Protein AF-A0A1W1CBH9-F1 (afdb_monomer)

Nearest PDB structures (foldseek):
  6gpj-assembly1_A  TM=9.886E-01  e=5.964E-21  Homo sapiens
  6gpl-assembly1_B  TM=9.889E-01  e=8.924E-21  Homo sapiens
  5in5-assembly1_A  TM=9.865E-01  e=8.425E-21  Homo sapiens
  6gpk-assembly1_C  TM=9.849E-01  e=1.498E-20  Homo sapiens
  7kf3-assembly1_B  TM=9.457E-01  e=2.516E-20  Brucella abortus 2308

Secondary structure (DSSP, 8-state):
-------GGG---EEEEEEEE-SSTT--SEEEEEEETT-HHHHHHHHHHHB-TTT--B---HHHHTS-HHHHHHHHHHHHHHHB---SS-SSS--EEEES-HHHHHHHHHHHHHH--SEEEEEEEEETTEEEEEEEEEPSS---SSGGG---GGG----------SS-------SS-----EE-S---EE-TTS-TTSHHHHHHHHHHHHHTTS-S-EEES-SS-EE--EEHHHHHHHHHHHHTSSS--EE----S--EEHHHHHHHHHHTTT--EEEES-GGG-EEEETTT--EEEEE-GGG--SS---EE----HHHHHHH-----S-HHHHHHHHHHHHHHHHHHT---

Radius of gyration: 32.88 Å; Cα contacts (8 Å, |Δi|>4): 512; chains: 1; bounding box: 100×37×59 Å

InterPro domains:
  IPR004042 Intein DOD homing endonuclease, central region [PS50819] (41-117)
  IPR006368 GDP-mannose 4,6-dehydratase [PTHR43715] (184-344)
  IPR016040 NAD(P)-binding domain [PF16363] (173-338)
  IPR027434 Homing endonuclease [G3DSA:3.10.28.10] (8-165)
  IPR027434 Homing endonuclease [SSF55608] (57-143)
  IPR036291 NAD(P)-binding domain superfamily [SSF51735] (190-343)

Structure (mmCIF, N/CA/C/O backbone):
data_AF-A0A1W1CBH9-F1
#
_entry.id   AF-A0A1W1CBH9-F1
#
loop_
_atom_site.group_PDB
_atom_site.id
_atom_site.type_symbol
_atom_site.label_atom_id
_atom_site.label_alt_id
_atom_site.label_comp_id
_atom_site.label_asym_id
_atom_site.label_entity_id
_atom_site.label_seq_id
_atom_site.pdbx_PDB_ins_code
_atom_site.Cartn_x
_atom_site.Cartn_y
_atom_site.Cartn_z
_atom_site.occupancy
_atom_site.B_iso_or_equiv
_atom_site.auth_seq_id
_atom_site.auth_comp_id
_atom_site.auth_asym_id
_atom_site.auth_atom_id
_atom_site.pdbx_PDB_model_num
ATOM 1 N N . MET A 1 1 ? 55.168 19.926 10.835 1.00 33.00 1 MET A N 1
ATOM 2 C CA . MET A 1 1 ? 55.725 18.689 11.413 1.00 33.00 1 MET A CA 1
ATOM 3 C C . MET A 1 1 ? 55.040 18.480 12.745 1.00 33.00 1 MET A C 1
ATOM 5 O O . MET A 1 1 ? 55.147 19.361 13.582 1.00 33.00 1 MET A O 1
ATOM 9 N N . ILE A 1 2 ? 54.277 17.402 12.908 1.00 30.88 2 ILE A N 1
ATOM 10 C CA . ILE A 1 2 ? 53.764 17.009 14.224 1.00 30.88 2 ILE A CA 1
ATOM 11 C C . ILE A 1 2 ? 54.570 15.764 14.593 1.00 30.88 2 ILE A C 1
ATOM 13 O O . ILE A 1 2 ? 54.263 14.668 14.133 1.00 30.88 2 ILE A O 1
ATOM 17 N N . GLU A 1 3 ? 55.671 15.951 15.320 1.00 35.94 3 GLU A N 1
ATOM 18 C CA . GLU A 1 3 ? 56.272 14.857 16.083 1.00 35.94 3 GLU A CA 1
ATOM 19 C C . GLU A 1 3 ? 55.309 14.564 17.229 1.00 35.94 3 GLU A C 1
ATOM 21 O O . GLU A 1 3 ? 55.214 15.319 18.191 1.00 35.94 3 GLU A O 1
ATOM 26 N N . VAL A 1 4 ? 54.509 13.513 17.079 1.00 43.22 4 VAL A N 1
ATOM 27 C CA . VAL A 1 4 ? 53.780 12.955 18.212 1.00 43.22 4 VAL A CA 1
ATOM 28 C C . VAL A 1 4 ? 54.781 12.059 18.935 1.00 43.22 4 VAL A C 1
ATOM 30 O O . VAL A 1 4 ? 55.082 10.970 18.455 1.00 43.22 4 VAL A O 1
ATOM 33 N N . GLU A 1 5 ? 55.340 12.516 20.055 1.00 42.62 5 GLU A N 1
ATOM 34 C CA . GLU A 1 5 ? 56.079 11.648 20.978 1.00 42.62 5 GLU A CA 1
ATOM 35 C C . GLU A 1 5 ? 55.092 10.666 21.629 1.00 42.62 5 GLU A C 1
ATOM 37 O O . GLU A 1 5 ? 54.535 10.917 22.694 1.00 42.62 5 GLU A O 1
ATOM 42 N N . LEU A 1 6 ? 54.837 9.533 20.969 1.00 47.12 6 LEU A N 1
ATOM 43 C CA . LEU A 1 6 ? 54.349 8.339 21.662 1.00 47.12 6 LEU A CA 1
ATOM 44 C C . LEU A 1 6 ? 55.560 7.524 22.115 1.00 47.12 6 LEU A C 1
ATOM 46 O O . LEU A 1 6 ? 56.140 6.769 21.342 1.00 47.12 6 LEU A O 1
ATOM 50 N N . ASP A 1 7 ? 55.885 7.760 23.381 1.00 44.41 7 ASP A N 1
ATOM 51 C CA . ASP A 1 7 ? 56.540 6.898 24.361 1.00 44.41 7 ASP A CA 1
ATOM 52 C C . ASP A 1 7 ? 57.919 6.292 24.024 1.00 44.41 7 ASP A C 1
ATOM 54 O O . ASP A 1 7 ? 58.071 5.292 23.319 1.00 44.41 7 ASP A O 1
ATOM 58 N N . SER A 1 8 ? 58.946 6.872 24.648 1.00 47.94 8 SER A N 1
ATOM 59 C CA . SER A 1 8 ? 60.332 6.395 24.690 1.00 47.94 8 SER A CA 1
ATOM 60 C C . SER A 1 8 ? 60.512 5.085 25.475 1.00 47.94 8 SER A C 1
ATOM 62 O O . SER A 1 8 ? 61.598 4.503 25.450 1.00 47.94 8 SER A O 1
ATOM 64 N N . GLN A 1 9 ? 59.458 4.579 26.126 1.00 46.06 9 GLN A N 1
ATOM 65 C CA . GLN A 1 9 ? 59.489 3.405 27.001 1.00 46.06 9 GLN A CA 1
ATOM 66 C C . GLN A 1 9 ? 59.788 2.072 26.283 1.00 46.06 9 GLN A C 1
ATOM 68 O O . GLN A 1 9 ? 60.280 1.141 26.918 1.00 46.06 9 GLN A O 1
ATOM 73 N N . PHE A 1 10 ? 59.578 1.975 24.962 1.00 51.53 10 PHE A N 1
ATOM 74 C CA . PHE A 1 10 ? 59.836 0.748 24.180 1.00 51.53 10 PHE A CA 1
ATOM 75 C C . PHE A 1 10 ? 61.046 0.841 23.232 1.00 51.53 10 PHE A C 1
ATOM 77 O O . PHE A 1 10 ? 61.318 -0.095 22.483 1.00 51.53 10 PHE A O 1
ATOM 84 N N . GLY A 1 11 ? 61.791 1.955 23.244 1.00 53.53 11 GLY A N 1
ATOM 85 C CA . GLY A 1 11 ? 62.986 2.141 22.405 1.00 53.53 11 GLY A CA 1
ATOM 86 C C . GLY A 1 11 ? 62.708 2.297 20.901 1.00 53.53 11 GLY A C 1
ATOM 87 O O . GLY A 1 11 ? 63.631 2.243 20.084 1.00 53.53 11 GLY A O 1
ATOM 88 N N . TRP A 1 12 ? 61.450 2.497 20.507 1.00 54.56 12 TRP A N 1
ATOM 89 C CA . TRP A 1 12 ? 61.056 2.601 19.105 1.00 54.56 12 TRP A CA 1
ATOM 90 C C . TRP A 1 12 ? 61.271 4.020 18.580 1.00 54.56 12 TRP A C 1
ATOM 92 O O . TRP A 1 12 ? 60.719 4.983 19.101 1.00 54.56 12 TRP A O 1
ATOM 102 N N . LYS A 1 13 ? 62.055 4.154 17.505 1.00 55.59 13 LYS A N 1
ATOM 103 C CA . LYS A 1 13 ? 62.131 5.393 16.721 1.00 55.59 13 LYS A CA 1
ATOM 104 C C . LYS A 1 13 ? 61.342 5.196 15.440 1.00 55.59 13 LYS A C 1
ATOM 106 O O . LYS A 1 13 ? 61.687 4.323 14.642 1.00 55.59 13 LYS A O 1
ATOM 111 N N . TYR A 1 14 ? 60.314 6.012 15.242 1.00 55.22 14 TYR A N 1
ATOM 112 C CA . TYR A 1 14 ? 59.537 6.017 14.013 1.00 55.22 14 TYR A CA 1
ATOM 113 C C . TYR A 1 14 ? 59.460 7.418 13.417 1.00 55.22 14 TYR A C 1
ATOM 115 O O . TYR A 1 14 ? 59.556 8.419 14.123 1.00 55.22 14 TYR A O 1
ATOM 123 N N . ARG A 1 15 ? 59.316 7.499 12.094 1.00 58.50 15 ARG A N 1
ATOM 124 C CA . ARG A 1 15 ? 59.052 8.764 11.398 1.00 58.50 15 ARG A CA 1
ATOM 125 C C . ARG A 1 15 ? 57.669 8.695 10.784 1.00 58.50 15 ARG A C 1
ATOM 127 O O . ARG A 1 15 ? 57.354 7.718 10.115 1.00 58.50 15 ARG A O 1
ATOM 134 N N . VAL A 1 16 ? 56.875 9.737 11.017 1.00 56.00 16 VAL A N 1
ATOM 135 C CA . VAL A 1 16 ? 55.543 9.888 10.414 1.00 56.00 16 VAL A CA 1
ATOM 136 C C . VAL A 1 16 ? 55.610 10.821 9.200 1.00 56.00 16 VAL A C 1
ATOM 138 O O . VAL A 1 16 ? 54.824 10.688 8.287 1.00 56.00 16 VAL A O 1
ATOM 141 N N . ASN A 1 17 ? 56.600 11.708 9.082 1.00 54.66 17 ASN A N 1
ATOM 142 C CA . ASN A 1 17 ? 56.609 12.787 8.078 1.00 54.66 17 ASN A CA 1
ATOM 143 C C . ASN A 1 17 ? 57.018 12.400 6.639 1.00 54.66 17 ASN A C 1
ATOM 145 O O . ASN A 1 17 ? 57.542 13.252 5.923 1.00 54.66 17 ASN A O 1
ATOM 149 N N . SER A 1 18 ? 56.814 11.162 6.190 1.00 58.19 18 SER A N 1
ATOM 150 C CA . SER A 1 18 ? 57.029 10.811 4.779 1.00 58.19 18 SER A CA 1
ATOM 151 C C . SER A 1 18 ? 55.708 10.517 4.082 1.00 58.19 18 SER A C 1
ATOM 153 O O . SER A 1 18 ? 54.954 9.633 4.489 1.00 58.19 18 SER A O 1
ATOM 155 N N . TYR A 1 19 ? 55.461 11.268 3.013 1.00 56.00 19 TYR A N 1
ATOM 156 C CA . TYR A 1 19 ? 54.416 10.992 2.044 1.00 56.00 19 TYR A CA 1
ATOM 157 C C . TYR A 1 19 ? 55.000 10.156 0.909 1.00 56.00 19 TYR A C 1
ATOM 159 O O . TYR A 1 19 ? 56.121 10.401 0.463 1.00 56.00 19 TYR A O 1
ATOM 167 N N . GLY A 1 20 ? 54.251 9.163 0.449 1.00 59.94 20 GLY A N 1
ATOM 168 C CA . GLY A 1 20 ? 54.616 8.393 -0.733 1.00 59.94 20 GLY A CA 1
ATOM 169 C C . GLY A 1 20 ? 53.401 7.742 -1.372 1.00 59.94 20 GLY A C 1
ATOM 170 O O . GLY A 1 20 ? 52.313 7.715 -0.787 1.00 59.94 20 GLY A O 1
ATOM 171 N N . SER A 1 21 ? 53.596 7.184 -2.566 1.00 54.00 21 SER A N 1
ATOM 172 C CA . SER A 1 21 ? 52.581 6.380 -3.237 1.00 54.00 21 SER A CA 1
ATOM 173 C C . SER A 1 21 ? 52.276 5.142 -2.393 1.00 54.00 21 SER A C 1
ATOM 175 O O . SER A 1 21 ? 53.160 4.378 -2.000 1.00 54.00 21 SER A O 1
ATOM 177 N N . GLY A 1 22 ? 51.002 4.959 -2.047 1.00 52.50 22 GLY A N 1
ATOM 178 C CA . GLY A 1 22 ? 50.581 3.785 -1.292 1.00 52.50 22 GLY A CA 1
ATOM 179 C C . GLY A 1 22 ? 50.885 2.502 -2.063 1.00 52.50 22 GLY A C 1
ATOM 180 O O . GLY A 1 22 ? 50.627 2.427 -3.259 1.00 52.50 22 GLY A O 1
ATOM 181 N N . GLY A 1 23 ? 51.378 1.466 -1.376 1.00 46.75 23 GLY A N 1
ATOM 182 C CA . GLY A 1 23 ? 51.744 0.163 -1.966 1.00 46.75 23 GLY A CA 1
ATOM 183 C C . GLY A 1 23 ? 50.586 -0.656 -2.567 1.00 46.75 23 GLY A C 1
ATOM 184 O O . GLY A 1 23 ? 50.740 -1.845 -2.829 1.00 46.75 23 GLY A O 1
ATOM 185 N N . PHE A 1 24 ? 49.418 -0.045 -2.768 1.00 42.00 24 PHE A N 1
ATOM 186 C CA . PHE A 1 24 ? 48.367 -0.552 -3.638 1.00 42.00 24 PHE A CA 1
ATOM 187 C C . PHE A 1 24 ? 48.486 0.179 -4.974 1.00 42.00 24 PHE A C 1
ATOM 189 O O . PHE A 1 24 ? 48.116 1.349 -5.075 1.00 42.00 24 PHE A O 1
ATOM 196 N N . GLU A 1 25 ? 49.019 -0.517 -5.983 1.00 46.56 25 GLU A N 1
ATOM 197 C CA . GLU A 1 25 ? 49.109 -0.020 -7.359 1.00 46.56 25 GLU A CA 1
ATOM 198 C C . GLU A 1 25 ? 47.808 0.681 -7.759 1.00 46.56 25 GLU A C 1
ATOM 200 O O . GLU A 1 25 ? 46.733 0.083 -7.663 1.00 46.56 25 GLU A O 1
ATOM 205 N N . THR A 1 26 ? 47.954 1.934 -8.210 1.00 44.34 26 THR A N 1
ATOM 206 C CA . THR A 1 26 ? 46.945 2.914 -8.677 1.00 44.34 26 THR A CA 1
ATOM 207 C C . THR A 1 26 ? 46.426 3.969 -7.685 1.00 44.34 26 THR A C 1
ATOM 209 O O . THR A 1 26 ? 45.565 4.764 -8.055 1.00 44.34 26 THR A O 1
ATOM 212 N N . SER A 1 27 ? 46.977 4.092 -6.473 1.00 46.09 27 SER A N 1
ATOM 213 C CA . SER A 1 27 ? 46.731 5.287 -5.642 1.00 46.09 27 SER A CA 1
ATOM 214 C C . SER A 1 27 ? 47.689 6.427 -6.007 1.00 46.09 27 SER A C 1
ATOM 216 O O . SER A 1 27 ? 48.844 6.413 -5.595 1.00 46.09 27 SER A O 1
ATOM 218 N N . THR A 1 28 ? 47.201 7.454 -6.709 1.00 50.50 28 THR A N 1
ATOM 219 C CA . THR A 1 28 ? 47.910 8.738 -6.923 1.00 50.50 28 THR A CA 1
ATOM 220 C C . THR A 1 28 ? 47.881 9.660 -5.698 1.00 50.50 28 THR A C 1
ATOM 222 O O . THR A 1 28 ? 48.301 10.810 -5.780 1.00 50.50 28 THR A O 1
ATOM 225 N N . LYS A 1 29 ? 47.351 9.189 -4.562 1.00 52.25 29 LYS A N 1
ATOM 226 C CA . LYS A 1 29 ? 47.267 9.965 -3.323 1.00 52.25 29 LYS A CA 1
ATOM 227 C C . LYS A 1 29 ? 48.482 9.718 -2.442 1.00 52.25 29 LYS A C 1
ATOM 229 O O . LYS A 1 29 ? 48.794 8.566 -2.134 1.00 52.25 29 LYS A O 1
ATOM 234 N N . ASP A 1 30 ? 49.071 10.815 -1.989 1.00 57.44 30 ASP A N 1
ATOM 235 C CA . ASP A 1 30 ? 50.080 10.844 -0.942 1.00 57.44 30 ASP A CA 1
ATOM 236 C C . ASP A 1 30 ? 49.485 10.327 0.371 1.00 57.44 30 ASP A C 1
ATOM 238 O O . ASP A 1 30 ? 48.517 10.884 0.899 1.00 57.44 30 ASP A O 1
ATOM 242 N N . ILE A 1 31 ? 50.045 9.233 0.893 1.00 59.56 31 ILE A N 1
ATOM 243 C CA . ILE A 1 31 ? 49.657 8.678 2.193 1.00 59.56 31 ILE A CA 1
ATOM 244 C C . ILE A 1 31 ? 50.778 8.839 3.212 1.00 59.56 31 ILE A C 1
ATOM 246 O O . ILE A 1 31 ? 51.957 8.741 2.876 1.00 59.56 31 ILE A O 1
ATOM 250 N N . TRP A 1 32 ? 50.388 9.037 4.469 1.00 61.78 32 TRP A N 1
ATOM 251 C CA . TRP A 1 32 ? 51.293 9.021 5.611 1.00 61.78 32 TRP A CA 1
ATOM 252 C C . TRP A 1 32 ? 51.937 7.636 5.751 1.00 61.78 32 TRP A C 1
ATOM 254 O O . TRP A 1 32 ? 51.234 6.628 5.858 1.00 61.78 32 TRP A O 1
ATOM 264 N N . GLN A 1 33 ? 53.268 7.586 5.747 1.00 61.59 33 GLN A N 1
ATOM 265 C CA . GLN A 1 33 ? 54.034 6.362 5.957 1.00 61.59 33 GLN A CA 1
ATOM 266 C C . GLN A 1 33 ? 54.645 6.353 7.357 1.00 61.59 33 GLN A C 1
ATOM 268 O O . GLN A 1 33 ? 55.174 7.358 7.827 1.00 61.59 33 GLN A O 1
ATOM 273 N N . LEU A 1 34 ? 54.573 5.194 8.009 1.00 67.12 34 LEU A N 1
ATOM 274 C CA . LEU A 1 34 ? 55.243 4.933 9.274 1.00 67.12 34 LEU A CA 1
ATOM 275 C C . LEU A 1 34 ? 56.502 4.115 8.995 1.00 67.12 34 LEU A C 1
ATOM 277 O O . LEU A 1 34 ? 56.404 2.945 8.623 1.00 67.12 34 LEU A O 1
ATOM 281 N N . ASP A 1 35 ? 57.668 4.723 9.185 1.00 63.16 35 ASP A N 1
ATOM 282 C CA . ASP A 1 35 ? 58.951 4.039 9.026 1.00 63.16 35 ASP A CA 1
ATOM 283 C C . ASP A 1 35 ? 59.496 3.590 10.386 1.00 63.16 35 ASP A C 1
ATOM 285 O O . ASP A 1 35 ? 59.776 4.424 11.248 1.00 63.16 35 ASP A O 1
ATOM 289 N N . ILE A 1 36 ? 59.641 2.276 10.574 1.00 65.81 36 ILE A N 1
ATOM 290 C CA . ILE A 1 36 ? 60.143 1.648 11.802 1.00 65.81 36 ILE A CA 1
ATOM 291 C C . ILE A 1 36 ? 61.616 1.268 11.569 1.00 65.81 36 ILE A C 1
ATOM 293 O O . ILE A 1 36 ? 61.948 0.103 11.355 1.00 65.81 36 ILE A O 1
ATOM 297 N N . LYS A 1 37 ? 62.515 2.264 11.565 1.00 56.19 37 LYS A N 1
ATOM 298 C CA . LYS A 1 37 ? 63.927 2.078 11.161 1.00 56.19 37 LYS A CA 1
ATOM 299 C C . LYS A 1 37 ? 64.799 1.294 12.147 1.00 56.19 37 LYS A C 1
ATOM 301 O O . LYS A 1 37 ? 65.850 0.805 11.746 1.00 56.19 37 LYS A O 1
ATOM 306 N N . ASN A 1 38 ? 64.403 1.177 13.415 1.00 60.50 38 ASN A N 1
ATOM 307 C CA . ASN A 1 38 ? 65.330 0.777 14.484 1.00 60.50 38 ASN A CA 1
ATOM 308 C C . ASN A 1 38 ? 65.098 -0.609 15.102 1.00 60.50 38 ASN A C 1
ATOM 310 O O . ASN A 1 38 ? 65.874 -1.000 15.968 1.00 60.50 38 ASN A O 1
ATOM 314 N N . ASP A 1 39 ? 64.094 -1.373 14.663 1.00 66.94 39 ASP A N 1
ATOM 315 C CA . ASP A 1 39 ? 63.898 -2.744 15.148 1.00 66.94 39 ASP A CA 1
ATOM 316 C C . ASP A 1 39 ? 63.347 -3.655 14.043 1.00 66.94 39 ASP A C 1
ATOM 318 O O . ASP A 1 39 ? 62.140 -3.838 13.858 1.00 66.94 39 ASP A O 1
ATOM 322 N N . THR A 1 40 ? 64.275 -4.230 13.274 1.00 68.31 40 THR A N 1
ATOM 323 C CA . THR A 1 40 ? 63.950 -5.181 12.202 1.00 68.31 40 THR A CA 1
ATOM 324 C C . THR A 1 40 ? 63.259 -6.430 12.753 1.00 68.31 40 THR A C 1
ATOM 326 O O . THR A 1 40 ? 62.368 -6.974 12.099 1.00 68.31 40 THR A O 1
ATOM 329 N N . ASN A 1 41 ? 63.608 -6.869 13.966 1.00 75.75 41 ASN A N 1
ATOM 330 C CA . ASN A 1 41 ? 63.001 -8.046 14.584 1.00 75.75 41 ASN A CA 1
ATOM 331 C C . ASN A 1 41 ? 61.543 -7.777 14.953 1.00 75.75 41 ASN A C 1
ATOM 333 O O . ASN A 1 41 ? 60.682 -8.610 14.661 1.00 75.75 41 ASN A O 1
ATOM 337 N N . PHE A 1 42 ? 61.249 -6.601 15.505 1.00 76.50 42 PHE A N 1
ATOM 338 C CA . PHE A 1 42 ? 59.885 -6.161 15.771 1.00 76.50 42 PHE A CA 1
ATOM 339 C C . PHE A 1 42 ? 59.079 -5.990 14.483 1.00 76.50 42 PHE A C 1
ATOM 341 O O . PHE A 1 42 ? 57.962 -6.491 14.402 1.00 76.50 42 PHE A O 1
ATOM 348 N N . GLY A 1 43 ? 59.644 -5.370 13.442 1.00 74.06 43 GLY A N 1
ATOM 349 C CA . GLY A 1 43 ? 58.981 -5.247 12.140 1.00 74.06 43 GLY A CA 1
ATOM 350 C C . GLY A 1 43 ? 58.628 -6.609 11.530 1.00 74.06 43 GLY A C 1
ATOM 351 O O . GLY A 1 43 ? 57.498 -6.826 11.087 1.00 74.06 43 GLY A O 1
ATOM 352 N N . LEU A 1 44 ? 59.558 -7.569 11.576 1.00 78.06 44 LEU A N 1
ATOM 353 C CA . LEU A 1 44 ? 59.335 -8.945 11.121 1.00 78.06 44 LEU A CA 1
ATOM 354 C C . LEU A 1 44 ? 58.308 -9.684 11.986 1.00 78.06 44 LEU A C 1
ATOM 356 O O . LEU A 1 44 ? 57.466 -10.414 11.456 1.00 78.06 44 LEU A O 1
ATOM 360 N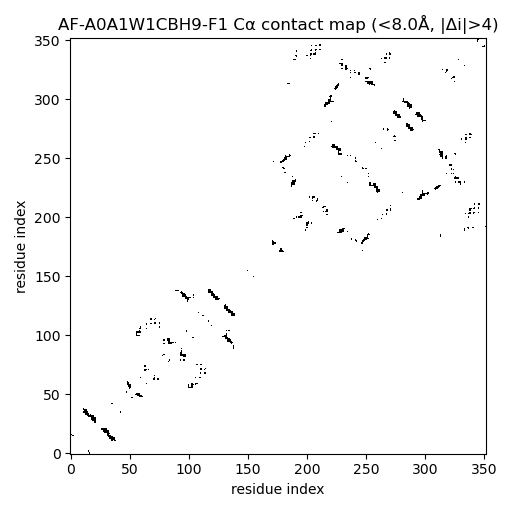 N . TRP A 1 45 ? 58.361 -9.509 13.307 1.00 83.69 45 TRP A N 1
ATOM 361 C CA . TRP A 1 45 ? 57.383 -10.065 14.237 1.00 83.69 45 TRP A CA 1
ATOM 362 C C . TRP A 1 45 ? 55.987 -9.498 13.965 1.00 83.69 45 TRP A C 1
ATOM 364 O O . TRP A 1 45 ? 55.039 -10.260 13.770 1.00 83.69 45 TRP A O 1
ATOM 374 N N . LEU A 1 46 ? 55.854 -8.178 13.855 1.00 82.19 46 LEU A N 1
ATOM 375 C CA . LEU A 1 46 ? 54.592 -7.503 13.586 1.00 82.19 46 LEU A CA 1
ATOM 376 C C . LEU A 1 46 ? 54.035 -7.923 12.225 1.00 82.19 46 LEU A C 1
ATOM 378 O O . LEU A 1 46 ? 52.866 -8.294 12.137 1.00 82.19 46 LEU A O 1
ATOM 382 N N . HIS A 1 47 ? 54.878 -7.972 11.188 1.00 82.19 47 HIS A N 1
ATOM 383 C CA . HIS A 1 47 ? 54.496 -8.433 9.855 1.00 82.19 47 HIS A CA 1
ATOM 384 C C . HIS A 1 47 ? 53.916 -9.856 9.886 1.00 82.19 47 HIS A C 1
ATOM 386 O O . HIS A 1 47 ? 52.869 -10.109 9.290 1.00 82.19 47 HIS A O 1
ATOM 392 N N . LYS A 1 48 ? 54.545 -10.789 10.617 1.00 85.50 48 LYS A N 1
ATOM 393 C CA . LYS A 1 48 ? 54.028 -12.162 10.793 1.00 85.50 48 LYS A CA 1
ATOM 394 C C . LYS A 1 48 ? 52.665 -12.190 11.488 1.00 85.50 48 LYS A C 1
ATOM 396 O O . LYS A 1 48 ? 51.858 -13.077 11.217 1.00 85.50 48 LYS A O 1
ATOM 401 N N . ASN A 1 49 ? 52.401 -11.236 12.374 1.00 87.31 49 ASN A N 1
ATOM 402 C CA . ASN A 1 49 ? 51.142 -11.145 13.104 1.00 87.31 49 ASN A CA 1
ATOM 403 C C . ASN A 1 49 ? 50.020 -10.507 12.272 1.00 87.31 49 ASN A C 1
ATOM 405 O O . ASN A 1 49 ? 48.892 -10.989 12.317 1.00 87.31 49 ASN A O 1
ATOM 409 N N . ILE A 1 50 ? 50.315 -9.484 11.464 1.00 88.56 50 ILE A N 1
ATOM 410 C CA . ILE A 1 50 ? 49.306 -8.752 10.676 1.00 88.56 50 ILE A CA 1
ATOM 411 C C . ILE A 1 50 ? 49.105 -9.303 9.259 1.00 88.56 50 ILE A C 1
ATOM 413 O O . ILE A 1 50 ? 48.162 -8.892 8.590 1.00 88.56 50 ILE A O 1
ATOM 417 N N . TYR A 1 51 ? 49.939 -10.238 8.792 1.00 88.69 51 TYR A N 1
ATOM 418 C CA . TYR A 1 51 ? 49.762 -10.924 7.510 1.00 88.69 51 TYR A CA 1
ATOM 419 C C . TYR A 1 51 ? 49.665 -12.441 7.675 1.00 88.69 51 TYR A C 1
ATOM 421 O O . TYR A 1 51 ? 50.293 -13.057 8.531 1.00 88.69 51 TYR A O 1
ATOM 429 N N . THR A 1 52 ? 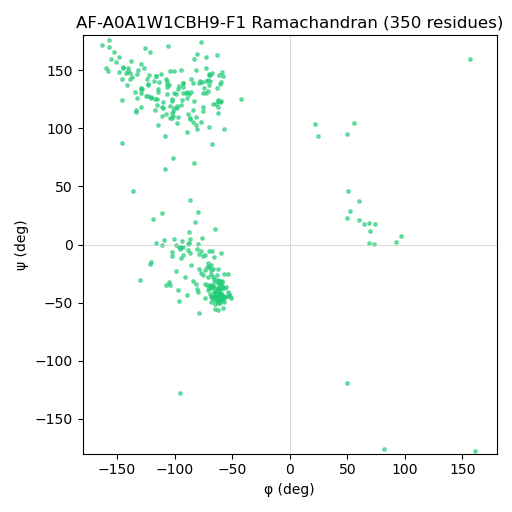48.859 -13.063 6.822 1.00 86.44 52 THR A N 1
ATOM 430 C CA . THR A 1 52 ? 48.790 -14.523 6.688 1.00 86.44 52 THR A CA 1
ATOM 431 C C . THR A 1 52 ? 50.041 -15.062 5.993 1.00 86.44 52 THR A C 1
ATOM 433 O O . THR A 1 52 ? 50.519 -14.481 5.019 1.00 86.44 52 THR A O 1
ATOM 436 N N . LYS A 1 53 ? 50.550 -16.210 6.458 1.00 79.25 53 LYS A N 1
ATOM 437 C CA . LYS A 1 53 ? 51.806 -16.804 5.965 1.00 79.25 53 LYS A CA 1
ATOM 438 C C . LYS A 1 53 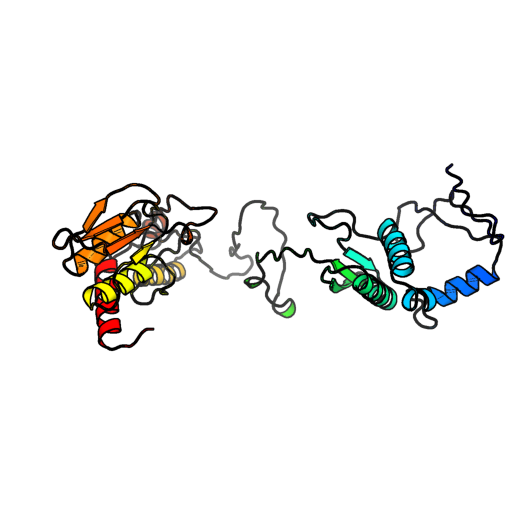? 51.768 -17.167 4.473 1.00 79.25 53 LYS A C 1
ATOM 440 O O . LYS A 1 53 ? 52.741 -16.925 3.771 1.00 79.25 53 LYS A O 1
ATOM 445 N N . HIS A 1 54 ? 50.654 -17.729 3.998 1.00 76.75 54 HIS A N 1
ATOM 446 C CA . HIS A 1 54 ? 50.537 -18.262 2.634 1.00 76.75 54 HIS A CA 1
ATOM 447 C C . HIS A 1 54 ? 49.905 -17.268 1.656 1.00 76.75 54 HIS A C 1
ATOM 449 O O . HIS A 1 54 ? 50.453 -17.019 0.590 1.00 76.75 54 HIS A O 1
ATOM 455 N N . SER A 1 55 ? 48.777 -16.656 2.027 1.00 76.12 55 SER A N 1
ATOM 456 C CA . SER A 1 55 ? 48.041 -15.749 1.138 1.00 76.12 55 SER A CA 1
ATOM 457 C C . SER A 1 55 ? 48.516 -14.294 1.170 1.00 76.12 55 SER A C 1
ATOM 459 O O . SER A 1 55 ? 48.003 -13.489 0.402 1.00 76.12 55 SER A O 1
ATOM 461 N N . LYS A 1 56 ? 49.435 -13.927 2.081 1.00 82.25 56 LYS A N 1
ATOM 462 C CA . LYS A 1 56 ? 49.885 -12.536 2.322 1.00 82.25 56 LYS A CA 1
ATOM 463 C C . LYS A 1 56 ? 48.737 -11.528 2.510 1.00 82.25 56 LYS A C 1
ATOM 465 O O . LYS A 1 56 ? 48.898 -10.326 2.339 1.00 82.25 56 LYS A O 1
ATOM 470 N N . ASN A 1 57 ? 47.568 -12.020 2.903 1.00 86.44 57 ASN A N 1
ATOM 471 C CA . ASN A 1 57 ? 46.400 -11.227 3.245 1.00 86.44 57 ASN A CA 1
ATOM 472 C C . ASN A 1 57 ? 46.582 -10.603 4.624 1.00 86.44 57 ASN A C 1
ATOM 474 O O . ASN A 1 57 ? 47.057 -11.283 5.538 1.00 86.44 57 ASN A O 1
ATOM 478 N N . LYS A 1 58 ? 46.155 -9.345 4.781 1.00 91.56 58 LYS A N 1
ATOM 479 C CA . LYS A 1 58 ? 46.108 -8.661 6.082 1.00 91.56 58 LYS A CA 1
ATOM 480 C C . LYS A 1 58 ? 45.219 -9.434 7.066 1.00 91.56 58 LYS A C 1
ATOM 482 O O . LYS A 1 58 ? 44.233 -10.040 6.651 1.00 91.56 58 LYS A O 1
ATOM 487 N N . ARG A 1 59 ? 45.494 -9.404 8.360 1.00 93.06 59 ARG A N 1
ATOM 488 C CA . ARG A 1 59 ? 44.661 -10.013 9.404 1.00 93.06 59 ARG A CA 1
ATOM 489 C C . ARG A 1 59 ? 44.751 -9.215 10.697 1.00 93.06 59 ARG A C 1
ATOM 491 O O . ARG A 1 59 ? 45.684 -8.439 10.885 1.00 93.06 59 ARG A O 1
ATOM 498 N N . ILE A 1 60 ? 43.778 -9.431 11.573 1.00 94.00 60 ILE A N 1
ATOM 499 C CA . ILE A 1 60 ? 43.874 -8.978 12.959 1.00 94.00 60 ILE A CA 1
ATOM 500 C C . ILE A 1 60 ? 44.840 -9.918 13.689 1.00 94.00 60 ILE A C 1
ATOM 502 O O . ILE A 1 60 ? 44.681 -11.132 13.547 1.00 94.00 60 ILE A O 1
ATOM 506 N N . PRO A 1 61 ? 45.834 -9.400 14.430 1.00 93.50 61 PRO A N 1
ATOM 507 C CA . PRO A 1 61 ? 46.722 -10.237 15.226 1.00 93.50 61 PRO A CA 1
ATOM 508 C C . PRO A 1 61 ? 45.975 -11.081 16.255 1.00 93.50 61 PRO A C 1
ATOM 510 O O . PRO A 1 61 ? 45.028 -10.609 16.886 1.00 93.50 61 PRO A O 1
ATOM 513 N N . ASP A 1 62 ? 46.463 -12.295 16.498 1.00 90.38 62 ASP A N 1
ATOM 514 C CA . ASP A 1 62 ? 45.823 -13.238 17.421 1.00 90.38 62 ASP A CA 1
ATOM 515 C C . ASP A 1 62 ? 45.777 -12.685 18.859 1.00 90.38 62 ASP A C 1
ATOM 517 O O . ASP A 1 62 ? 44.794 -12.881 19.574 1.00 90.38 62 ASP A O 1
ATOM 521 N N . PHE A 1 63 ? 46.782 -11.901 19.266 1.00 91.25 63 PHE A N 1
ATOM 522 C CA . PHE A 1 63 ? 46.787 -11.233 20.571 1.00 91.25 63 PHE A CA 1
ATOM 523 C C . PHE A 1 63 ? 45.729 -10.125 20.692 1.00 91.25 63 PHE A C 1
ATOM 525 O O . PHE A 1 63 ? 45.276 -9.860 21.796 1.00 91.25 63 PHE A O 1
ATOM 532 N N . ILE A 1 64 ? 45.285 -9.514 19.585 1.00 94.25 64 ILE A N 1
ATOM 533 C CA . ILE A 1 64 ? 44.167 -8.554 19.584 1.00 94.25 64 ILE A CA 1
ATOM 534 C C . ILE A 1 64 ? 42.827 -9.295 19.607 1.00 94.25 64 ILE A C 1
ATOM 536 O O . ILE A 1 64 ? 41.919 -8.900 20.337 1.00 94.25 64 ILE A O 1
ATOM 540 N N . LEU A 1 65 ? 42.698 -10.394 18.853 1.00 91.88 65 LEU A N 1
ATOM 541 C CA . LEU A 1 65 ? 41.482 -11.221 18.845 1.00 91.88 65 LEU A CA 1
ATOM 542 C C . LEU A 1 65 ? 41.139 -11.776 20.236 1.00 91.88 65 LEU A C 1
ATOM 544 O O . LEU A 1 65 ? 39.961 -11.919 20.566 1.00 91.88 65 LEU A O 1
ATOM 548 N N . ASN A 1 66 ? 42.159 -12.034 21.054 1.00 92.38 66 ASN A N 1
ATOM 549 C CA . ASN A 1 66 ? 42.022 -12.557 22.414 1.00 92.38 66 ASN A CA 1
ATOM 550 C C . ASN A 1 66 ? 42.156 -11.485 23.512 1.00 92.38 66 ASN A C 1
ATOM 552 O O . ASN A 1 66 ? 42.137 -11.822 24.692 1.00 92.38 66 ASN A O 1
ATOM 556 N N . ALA A 1 67 ? 42.288 -10.204 23.153 1.00 94.31 67 ALA A N 1
ATOM 557 C CA . ALA A 1 67 ? 42.423 -9.126 24.129 1.00 94.31 67 ALA A CA 1
ATOM 558 C C . ALA A 1 67 ? 41.087 -8.749 24.796 1.00 94.31 67 ALA A C 1
ATOM 560 O O . ALA A 1 67 ? 40.007 -9.204 24.399 1.00 94.31 67 ALA A O 1
ATOM 561 N N . THR A 1 68 ? 41.162 -7.858 25.789 1.00 94.69 68 THR A N 1
ATOM 562 C CA . THR A 1 68 ? 39.975 -7.266 26.414 1.00 94.69 68 THR A CA 1
ATOM 563 C C . THR A 1 68 ? 39.172 -6.433 25.414 1.00 94.69 68 THR A C 1
ATOM 565 O O . THR A 1 68 ? 39.655 -6.025 24.349 1.00 94.69 68 THR A O 1
ATOM 568 N N . LYS A 1 69 ? 37.917 -6.157 25.772 1.00 91.38 69 LYS A N 1
ATOM 569 C CA . LYS A 1 69 ? 36.987 -5.365 24.964 1.00 91.38 69 LYS A CA 1
ATOM 570 C C . LYS A 1 69 ? 37.537 -3.972 24.640 1.00 91.38 69 LYS A C 1
ATOM 572 O O . LYS A 1 69 ? 37.361 -3.488 23.523 1.00 91.38 69 LYS A O 1
ATOM 577 N N . GLU A 1 70 ? 38.232 -3.348 25.584 1.00 93.00 70 GLU A N 1
ATOM 578 C CA . GLU A 1 70 ? 38.814 -2.010 25.456 1.00 93.00 70 GLU A CA 1
ATOM 579 C C . GLU A 1 70 ? 39.943 -2.008 24.424 1.00 93.00 70 GLU A C 1
ATOM 581 O O . GLU A 1 70 ? 39.959 -1.162 23.534 1.00 93.00 70 GLU A O 1
ATOM 586 N N . VAL A 1 71 ? 40.838 -3.000 24.479 1.00 92.19 71 VAL A N 1
ATOM 587 C CA . VAL A 1 71 ? 41.948 -3.143 23.522 1.00 92.19 71 VAL A CA 1
ATOM 588 C C . VAL A 1 71 ? 41.422 -3.429 22.116 1.00 92.19 71 VAL A C 1
ATOM 590 O O . VAL A 1 71 ? 41.852 -2.795 21.150 1.00 92.19 71 VAL A O 1
ATOM 593 N N . LYS A 1 72 ? 40.437 -4.327 21.995 1.00 93.94 72 LYS A N 1
ATOM 594 C CA . LYS A 1 72 ? 39.743 -4.619 20.731 1.00 93.94 72 LYS A CA 1
ATOM 595 C C . LYS A 1 72 ? 39.098 -3.373 20.132 1.00 93.94 72 LYS A C 1
ATOM 597 O O . LYS A 1 72 ? 39.249 -3.115 18.937 1.00 93.94 72 LYS A O 1
ATOM 602 N N . LYS A 1 73 ? 38.414 -2.581 20.961 1.00 93.31 73 LYS A N 1
ATOM 603 C CA . LYS A 1 73 ? 37.791 -1.324 20.544 1.00 93.31 73 LYS A CA 1
ATOM 604 C C . LYS A 1 73 ? 38.833 -0.297 20.104 1.00 93.31 73 LYS A C 1
ATOM 606 O O . LYS A 1 73 ? 38.656 0.292 19.046 1.00 93.31 73 LYS A O 1
ATOM 611 N N . SER A 1 74 ? 39.917 -0.111 20.856 1.00 91.88 74 SER A N 1
ATOM 612 C CA . SER A 1 74 ? 40.993 0.828 20.502 1.00 91.88 74 SER A CA 1
ATOM 613 C C . SER A 1 74 ? 41.675 0.454 19.187 1.00 91.88 74 SER A C 1
ATOM 615 O O . SER A 1 74 ? 41.886 1.316 18.334 1.00 91.88 74 SER A O 1
ATOM 617 N N . PHE A 1 75 ? 41.949 -0.837 18.973 1.00 93.19 75 PHE A N 1
ATOM 618 C CA . PHE A 1 75 ? 42.471 -1.323 17.696 1.00 93.19 75 PHE A CA 1
ATOM 619 C C . PHE A 1 75 ? 41.496 -1.026 16.547 1.00 93.19 75 PHE A C 1
ATOM 621 O O . PHE A 1 75 ? 41.895 -0.506 15.503 1.00 93.19 75 PHE A O 1
ATOM 628 N N . PHE A 1 76 ? 40.208 -1.330 16.741 1.00 94.56 76 PHE A N 1
ATOM 629 C CA . PHE A 1 76 ? 39.180 -1.067 15.737 1.00 94.56 76 PHE A CA 1
ATOM 630 C C . PHE A 1 76 ? 39.034 0.431 15.443 1.00 94.56 76 PHE A C 1
ATOM 632 O O . PHE A 1 76 ? 38.928 0.810 14.281 1.00 94.56 76 PHE A O 1
ATOM 639 N N . ASP A 1 77 ? 39.060 1.285 16.468 1.00 89.69 77 ASP A N 1
ATOM 640 C CA . ASP A 1 77 ? 39.009 2.743 16.338 1.00 89.69 77 ASP A CA 1
ATOM 641 C C . ASP A 1 77 ? 40.179 3.272 15.497 1.00 89.69 77 ASP A C 1
ATOM 643 O O . ASP A 1 77 ? 39.963 4.088 14.600 1.00 89.69 77 ASP A O 1
ATOM 647 N N . GLY A 1 78 ? 41.394 2.760 15.723 1.00 88.31 78 GLY A N 1
ATOM 648 C CA . GLY A 1 78 ? 42.573 3.101 14.923 1.00 88.31 78 GLY A CA 1
ATOM 649 C C . GLY A 1 78 ? 42.427 2.694 13.455 1.00 88.31 78 GLY A C 1
ATOM 650 O O . GLY A 1 78 ? 42.637 3.513 12.558 1.00 88.31 78 GLY A O 1
ATOM 651 N N . TYR A 1 79 ? 41.983 1.460 13.194 1.00 90.69 79 TYR A N 1
ATOM 652 C CA . TYR A 1 79 ? 41.693 1.011 11.829 1.00 90.69 79 TYR A CA 1
ATOM 653 C C . TYR A 1 79 ? 40.606 1.871 11.167 1.00 90.69 79 TYR A C 1
ATOM 655 O O . TYR A 1 79 ? 40.766 2.333 10.039 1.00 90.69 79 TYR A O 1
ATOM 663 N N . TYR A 1 80 ? 39.505 2.122 11.875 1.00 88.12 80 TYR A N 1
ATOM 664 C CA . TYR A 1 80 ? 38.369 2.880 11.363 1.00 88.12 80 TYR A CA 1
ATOM 665 C C . TYR A 1 80 ? 38.723 4.349 11.095 1.00 88.12 80 TYR A C 1
ATOM 667 O O . TYR A 1 80 ? 38.206 4.959 10.159 1.00 88.12 80 TYR A O 1
ATOM 675 N N . PHE A 1 81 ? 39.629 4.927 11.882 1.00 82.75 81 PHE A N 1
ATOM 676 C CA . PHE A 1 81 ? 40.144 6.266 11.629 1.00 82.75 81 PHE A CA 1
ATOM 677 C C . PHE A 1 81 ? 40.902 6.349 10.297 1.00 82.75 81 PHE A C 1
ATOM 679 O O . PHE A 1 81 ? 40.743 7.339 9.578 1.00 82.75 81 PHE A O 1
ATOM 686 N N . ALA A 1 82 ? 41.680 5.324 9.946 1.00 80.50 82 ALA A N 1
ATOM 687 C CA . ALA A 1 82 ? 42.426 5.282 8.691 1.00 80.50 82 ALA A CA 1
ATOM 688 C C . ALA A 1 82 ? 41.530 4.907 7.497 1.00 80.50 82 ALA A C 1
ATOM 690 O O . ALA A 1 82 ? 41.372 5.697 6.567 1.00 80.50 82 ALA A O 1
ATOM 691 N N . ASP A 1 83 ? 40.896 3.735 7.563 1.00 80.75 83 ASP A N 1
ATOM 692 C CA . ASP A 1 83 ? 40.258 3.058 6.424 1.00 80.75 83 ASP A CA 1
ATOM 693 C C . ASP A 1 83 ? 38.727 2.915 6.567 1.00 80.75 83 ASP A C 1
ATOM 695 O O . ASP A 1 83 ? 38.049 2.333 5.713 1.00 80.75 83 ASP A O 1
ATOM 699 N N . GLY A 1 84 ? 38.148 3.431 7.654 1.00 85.25 84 GLY A N 1
ATOM 700 C CA . GLY A 1 84 ? 36.707 3.402 7.894 1.00 85.25 84 GLY A CA 1
ATOM 701 C C . GLY A 1 84 ? 35.928 4.373 7.006 1.00 85.25 84 GLY A C 1
ATOM 702 O O . GLY A 1 84 ? 36.400 5.439 6.599 1.00 85.25 84 GLY A O 1
ATOM 703 N N . ARG A 1 85 ? 34.670 4.031 6.724 1.00 84.12 85 ARG A N 1
ATOM 704 C CA . ARG A 1 85 ? 33.759 4.859 5.930 1.00 84.12 85 ARG A CA 1
ATOM 705 C C . ARG A 1 85 ? 33.224 6.027 6.762 1.00 84.12 85 ARG A C 1
ATOM 707 O O . ARG A 1 85 ? 32.322 5.867 7.573 1.00 84.12 85 ARG A O 1
ATOM 714 N N . LYS A 1 86 ? 33.719 7.238 6.509 1.00 78.81 86 LYS A N 1
ATOM 715 C CA . LYS A 1 86 ? 33.345 8.441 7.286 1.00 78.81 86 LYS A CA 1
ATOM 716 C C . LYS A 1 86 ? 32.047 9.119 6.804 1.00 78.81 86 LYS A C 1
ATOM 718 O O . LYS A 1 86 ? 31.296 9.674 7.608 1.00 78.81 86 LYS A O 1
ATOM 723 N N . LYS A 1 87 ? 31.738 9.047 5.502 1.00 70.94 87 LYS A N 1
ATOM 724 C CA . LYS A 1 87 ? 30.555 9.681 4.883 1.00 70.94 87 LYS A CA 1
ATOM 725 C C . LYS A 1 87 ? 29.372 8.710 4.741 1.00 70.94 87 LYS A C 1
ATOM 727 O O . LYS A 1 87 ? 29.551 7.571 4.304 1.00 70.94 87 LYS A O 1
ATOM 732 N N . GLY A 1 88 ? 28.174 9.191 5.073 1.00 64.81 88 GLY A N 1
ATOM 733 C CA . GLY A 1 88 ? 26.909 8.450 4.999 1.00 64.81 88 GLY A CA 1
ATOM 734 C C . GLY A 1 88 ? 25.848 9.022 5.949 1.00 64.81 88 GLY A C 1
ATOM 735 O O . GLY A 1 88 ? 26.214 9.751 6.878 1.00 64.81 88 GLY A O 1
ATOM 736 N N . HIS A 1 89 ? 24.573 8.720 5.682 1.00 58.34 89 HIS A N 1
ATOM 737 C CA . HIS A 1 89 ? 23.388 9.212 6.410 1.00 58.34 89 HIS A CA 1
ATOM 738 C C . HIS A 1 89 ? 23.123 8.470 7.732 1.00 58.34 89 HIS A C 1
ATOM 740 O O . HIS A 1 89 ? 22.143 8.745 8.419 1.00 58.34 89 HIS A O 1
ATOM 746 N N . GLU A 1 90 ? 23.965 7.499 8.082 1.00 67.56 90 GLU A N 1
ATOM 747 C CA . GLU A 1 90 ? 23.849 6.732 9.314 1.00 67.56 90 GLU A CA 1
ATOM 748 C C . GLU A 1 90 ? 24.175 7.595 10.544 1.00 67.56 90 GLU A C 1
ATOM 750 O O . GLU A 1 90 ? 25.153 8.347 10.555 1.00 67.56 90 GLU A O 1
ATOM 755 N N . ILE A 1 91 ? 23.371 7.437 11.599 1.00 64.19 91 ILE A N 1
ATOM 756 C CA . ILE A 1 91 ? 23.461 8.207 12.852 1.00 64.19 91 ILE A CA 1
ATOM 757 C C . ILE A 1 91 ? 24.644 7.738 13.725 1.00 64.19 91 ILE A C 1
ATOM 759 O O . ILE A 1 91 ? 25.194 8.504 14.512 1.00 64.19 91 ILE A O 1
ATOM 763 N N . TYR A 1 92 ? 25.068 6.478 13.584 1.00 70.25 92 TYR A N 1
ATOM 764 C CA . TYR A 1 92 ? 26.122 5.883 14.407 1.00 70.25 92 TYR A CA 1
ATOM 765 C C . TYR A 1 92 ? 27.532 6.251 13.921 1.00 70.25 92 TYR A C 1
ATOM 767 O O . TYR A 1 92 ? 27.784 6.414 12.726 1.00 70.25 92 TYR A O 1
ATOM 775 N N . LYS A 1 93 ? 28.487 6.302 14.868 1.00 81.56 93 LYS A N 1
ATOM 776 C CA . LYS A 1 93 ? 29.916 6.577 14.608 1.00 81.56 93 LYS A CA 1
ATOM 777 C C . LYS A 1 93 ? 30.506 5.651 13.536 1.00 81.56 93 LYS A C 1
ATOM 779 O O . LYS A 1 93 ? 31.263 6.104 12.677 1.00 81.56 93 LYS A O 1
ATOM 784 N N . TYR A 1 94 ? 30.172 4.361 13.601 1.00 87.12 94 TYR A N 1
ATOM 785 C CA . TYR A 1 94 ? 30.682 3.345 12.682 1.00 87.12 94 TYR A CA 1
ATOM 786 C C . TYR A 1 94 ? 29.644 3.024 11.609 1.00 87.12 94 TYR A C 1
ATOM 788 O O . TYR A 1 94 ? 28.580 2.517 11.931 1.00 87.12 94 TYR A O 1
ATOM 796 N N . LYS A 1 95 ? 29.974 3.282 10.343 1.00 88.25 95 LYS A N 1
ATOM 797 C CA . LYS A 1 95 ? 29.096 3.132 9.171 1.00 88.25 95 LYS A CA 1
ATOM 798 C C . LYS A 1 95 ? 29.491 1.930 8.316 1.00 88.25 95 LYS A C 1
ATOM 800 O O . LYS A 1 95 ? 28.647 1.244 7.752 1.00 88.25 95 LYS A O 1
ATOM 805 N N . GLY A 1 96 ? 30.791 1.649 8.226 1.00 90.81 96 GLY A N 1
ATOM 806 C CA . GLY A 1 96 ? 31.316 0.505 7.484 1.00 90.81 96 GLY A CA 1
ATOM 807 C C . GLY A 1 96 ? 32.797 0.632 7.141 1.00 90.81 96 GLY A C 1
ATOM 808 O O . GLY A 1 96 ? 33.439 1.615 7.501 1.00 90.81 96 GLY A O 1
ATOM 809 N N . PHE A 1 97 ? 33.341 -0.346 6.422 1.00 91.62 97 PHE A N 1
ATOM 810 C CA . PHE A 1 97 ? 34.705 -0.324 5.884 1.00 91.62 97 PHE A CA 1
ATOM 811 C C . PHE A 1 97 ? 34.800 -1.189 4.621 1.00 91.62 97 PHE A C 1
ATOM 813 O O . PHE A 1 97 ? 33.905 -1.983 4.326 1.00 91.62 97 PHE A O 1
ATOM 820 N N . THR A 1 98 ? 35.881 -1.035 3.856 1.00 91.06 98 THR A N 1
ATOM 821 C CA . THR A 1 98 ? 36.174 -1.880 2.689 1.00 91.06 98 THR A CA 1
ATOM 822 C C . THR A 1 98 ? 37.591 -2.422 2.780 1.00 91.06 98 THR A C 1
ATOM 824 O O . THR A 1 98 ? 38.525 -1.686 3.077 1.00 91.06 98 THR A O 1
ATOM 827 N N . THR A 1 99 ? 37.772 -3.712 2.506 1.00 90.81 99 THR A N 1
ATOM 828 C CA . THR A 1 99 ? 39.100 -4.336 2.455 1.00 90.81 99 THR A CA 1
ATOM 829 C C . THR A 1 99 ? 39.152 -5.412 1.382 1.00 90.81 99 THR A C 1
ATOM 831 O O . THR A 1 99 ? 38.145 -6.037 1.084 1.00 90.81 99 THR A O 1
ATOM 834 N N . ASN A 1 100 ? 40.318 -5.670 0.803 1.00 89.06 100 ASN A N 1
ATOM 835 C CA . A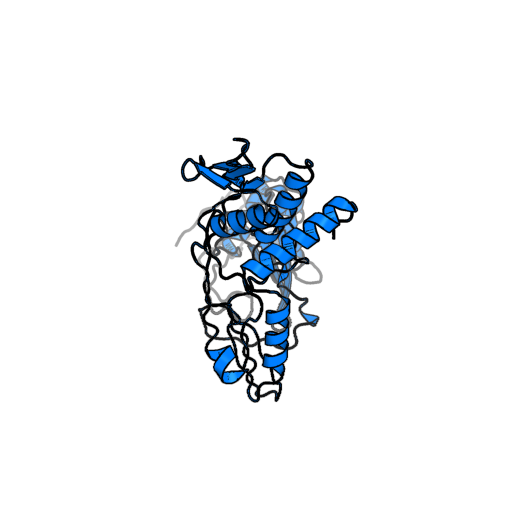SN A 1 100 ? 40.524 -6.800 -0.106 1.00 89.06 100 ASN A CA 1
ATOM 836 C C . ASN A 1 100 ? 40.943 -8.093 0.618 1.00 89.06 100 ASN A C 1
ATOM 838 O O . ASN A 1 100 ? 41.071 -9.145 -0.003 1.00 89.06 100 ASN A O 1
ATOM 842 N N . SER A 1 101 ? 41.155 -8.029 1.934 1.00 90.94 101 SER A N 1
ATOM 843 C CA . SER A 1 101 ? 41.551 -9.181 2.734 1.00 90.94 101 SER A CA 1
ATOM 844 C C . SER A 1 101 ? 40.354 -9.814 3.442 1.00 90.94 101 SER A C 1
ATOM 846 O O . SER A 1 101 ? 39.730 -9.202 4.312 1.00 90.94 101 SER A O 1
ATOM 848 N N . ALA A 1 102 ? 40.091 -11.086 3.133 1.00 90.81 102 ALA A N 1
ATOM 849 C CA . ALA A 1 102 ? 39.029 -11.863 3.772 1.00 90.81 102 ALA A CA 1
ATOM 850 C C . ALA A 1 102 ? 39.270 -12.023 5.279 1.00 90.81 102 ALA A C 1
ATOM 852 O O . ALA A 1 102 ? 38.369 -11.842 6.093 1.00 90.81 102 ALA A O 1
ATOM 853 N N . THR A 1 103 ? 40.514 -12.327 5.651 1.00 92.19 103 THR A N 1
ATOM 854 C CA . THR A 1 103 ? 40.920 -12.566 7.038 1.00 92.19 103 THR A CA 1
ATOM 855 C C . THR A 1 103 ? 40.870 -11.294 7.872 1.00 92.19 103 THR A C 1
ATOM 857 O O . THR A 1 103 ? 40.473 -11.342 9.034 1.00 92.19 103 THR A O 1
ATOM 860 N N . LEU A 1 104 ? 41.208 -10.142 7.282 1.00 93.94 104 LEU A N 1
ATOM 861 C CA . LEU A 1 104 ? 41.054 -8.857 7.962 1.00 93.94 104 LEU A CA 1
ATOM 862 C C . LEU A 1 104 ? 39.574 -8.523 8.156 1.00 93.94 104 LEU A C 1
ATOM 864 O O . LEU A 1 104 ? 39.183 -8.129 9.248 1.00 9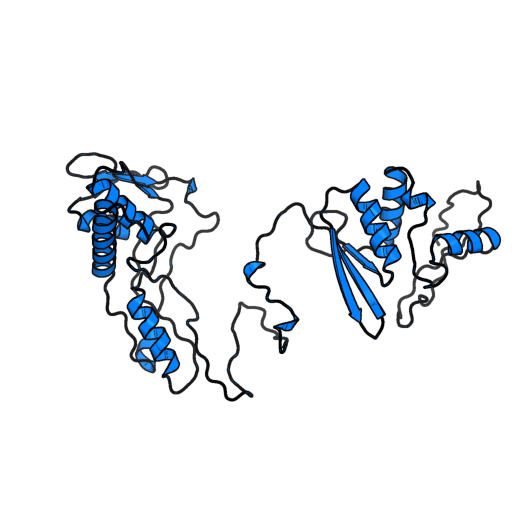3.94 104 LEU A O 1
ATOM 868 N N . CYS A 1 105 ? 38.756 -8.719 7.117 1.00 94.69 105 CYS A N 1
ATOM 869 C CA . CYS A 1 105 ? 37.319 -8.474 7.181 1.00 94.69 105 CYS A CA 1
ATOM 870 C C . CYS A 1 105 ? 36.652 -9.281 8.304 1.00 94.69 105 CYS A C 1
ATOM 872 O O . CYS A 1 105 ? 35.942 -8.713 9.132 1.00 94.69 105 CYS A O 1
ATOM 874 N N . LEU A 1 106 ? 36.934 -10.586 8.375 1.00 94.25 106 LEU A N 1
ATOM 875 C CA . LEU A 1 106 ? 36.403 -11.460 9.421 1.00 94.25 106 LEU A CA 1
ATOM 876 C C . LEU A 1 106 ? 36.852 -11.022 10.817 1.00 94.25 106 LEU A C 1
ATOM 878 O O . LEU A 1 106 ? 36.018 -10.924 11.714 1.00 94.25 106 LEU A O 1
ATOM 882 N N . GLY A 1 107 ? 38.139 -10.711 10.993 1.00 95.25 107 GLY A N 1
ATOM 883 C CA . GLY A 1 107 ? 38.662 -10.270 12.284 1.00 95.25 107 GLY A CA 1
ATOM 884 C C . GLY A 1 107 ? 38.058 -8.943 12.752 1.00 95.25 107 GLY A C 1
ATOM 885 O O . GLY A 1 107 ? 37.668 -8.831 13.909 1.00 95.25 107 GLY A O 1
ATOM 886 N N . LEU A 1 108 ? 37.918 -7.959 11.855 1.00 96.06 108 LEU A N 1
ATOM 887 C CA . LEU A 1 108 ? 37.275 -6.675 12.162 1.00 96.06 108 LEU A CA 1
ATOM 888 C C . LEU A 1 108 ? 35.807 -6.857 12.549 1.00 96.06 108 LEU A C 1
ATOM 890 O O . LEU A 1 108 ? 35.352 -6.264 13.522 1.00 96.06 108 LEU A O 1
ATOM 894 N N . ASN A 1 109 ? 35.077 -7.701 11.818 1.00 95.62 109 ASN A N 1
ATOM 895 C CA . ASN A 1 109 ? 33.689 -8.017 12.138 1.00 95.62 109 ASN A CA 1
ATOM 896 C C . ASN A 1 109 ? 33.566 -8.719 13.497 1.00 95.62 109 ASN A C 1
ATOM 898 O O . ASN A 1 109 ? 32.633 -8.433 14.239 1.00 95.62 109 ASN A O 1
ATOM 902 N N . TYR A 1 110 ? 34.492 -9.627 13.819 1.00 94.81 110 TYR A N 1
ATOM 903 C CA . TYR A 1 110 ? 34.516 -10.336 15.097 1.00 94.81 110 TYR A CA 1
ATOM 904 C C . TYR A 1 110 ? 34.707 -9.366 16.266 1.00 94.81 110 TYR A C 1
ATOM 906 O O . TYR A 1 110 ? 33.831 -9.267 17.119 1.00 94.81 110 TYR A O 1
ATOM 914 N N . ILE A 1 111 ? 35.782 -8.571 16.256 1.00 95.00 111 ILE A N 1
ATOM 915 C CA . ILE A 1 111 ? 36.060 -7.642 17.362 1.00 95.00 111 ILE A CA 1
ATOM 916 C C . ILE A 1 111 ? 35.000 -6.542 17.477 1.00 95.00 111 ILE A C 1
ATOM 918 O O . ILE A 1 111 ? 34.735 -6.067 18.575 1.00 95.00 111 ILE A O 1
ATOM 922 N N . PHE A 1 112 ? 34.365 -6.149 16.367 1.00 93.69 112 PHE A N 1
ATOM 923 C CA . PHE A 1 112 ? 33.289 -5.161 16.382 1.00 93.69 112 PHE A CA 1
ATOM 924 C C . PHE A 1 112 ? 32.053 -5.647 17.147 1.00 93.69 112 PHE A C 1
ATOM 926 O O . PHE A 1 112 ? 31.445 -4.857 17.870 1.00 93.69 112 PHE A O 1
ATOM 933 N N . LYS A 1 113 ? 31.703 -6.938 17.039 1.00 91.31 113 LYS A N 1
ATOM 934 C CA . LYS A 1 113 ? 30.580 -7.526 17.793 1.00 91.3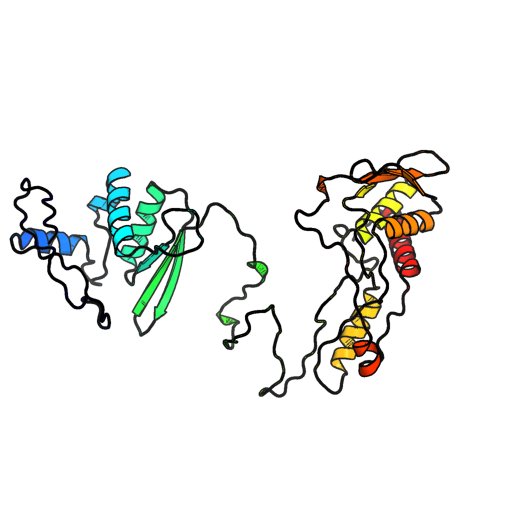1 113 LYS A CA 1
ATOM 935 C C . LYS A 1 113 ? 30.802 -7.490 19.303 1.00 91.31 113 LYS A C 1
ATOM 937 O O . LYS A 1 113 ? 29.838 -7.350 20.045 1.00 91.31 113 LYS A O 1
ATOM 942 N N . ASP A 1 114 ? 32.050 -7.569 19.759 1.00 89.12 114 ASP A N 1
ATOM 943 C CA . ASP A 1 114 ? 32.362 -7.588 21.195 1.00 89.12 114 ASP A CA 1
ATOM 944 C C . ASP A 1 114 ? 32.028 -6.255 21.889 1.00 89.12 114 ASP A C 1
ATOM 946 O O . ASP A 1 114 ? 31.736 -6.212 23.091 1.00 89.12 114 ASP A O 1
ATOM 950 N N . PHE A 1 115 ? 32.061 -5.139 21.150 1.00 88.00 115 PHE A N 1
ATOM 951 C CA . PHE A 1 115 ? 31.817 -3.814 21.723 1.00 88.00 115 PHE A CA 1
ATOM 952 C C . PHE A 1 115 ? 30.647 -3.033 21.129 1.00 88.00 115 PHE A C 1
ATOM 954 O O . PHE A 1 115 ? 30.226 -2.060 21.757 1.00 88.00 115 PHE A O 1
ATOM 961 N N . SER A 1 116 ? 30.107 -3.420 19.973 1.00 85.38 116 SER A N 1
ATOM 962 C CA . SER A 1 116 ? 28.982 -2.737 19.333 1.00 85.38 116 SER A CA 1
ATOM 963 C C . SER A 1 116 ? 27.762 -3.644 19.215 1.00 85.38 116 SER A C 1
ATOM 965 O O . SER A 1 116 ? 27.875 -4.810 18.859 1.00 85.38 116 SER A O 1
ATOM 967 N N . GLN A 1 117 ? 26.581 -3.069 19.448 1.00 82.06 117 GLN A N 1
ATOM 968 C CA . GLN A 1 117 ? 25.289 -3.729 19.225 1.00 82.06 117 GLN A CA 1
ATOM 969 C C . GLN A 1 117 ? 24.770 -3.557 17.783 1.00 82.06 117 GLN A C 1
ATOM 971 O O . GLN A 1 117 ? 23.689 -4.030 17.449 1.00 82.06 117 GLN A O 1
ATOM 976 N N . GLN A 1 118 ? 25.518 -2.874 16.906 1.00 85.31 118 GLN A N 1
ATOM 977 C CA . GLN A 1 118 ? 25.106 -2.673 15.516 1.00 85.31 118 GLN A CA 1
ATOM 978 C C . GLN A 1 118 ? 25.146 -3.982 14.722 1.00 85.31 118 GLN A C 1
ATOM 980 O O . GLN A 1 118 ? 26.085 -4.776 14.827 1.00 85.31 118 GLN A O 1
ATOM 985 N N . THR A 1 119 ? 24.153 -4.179 13.855 1.00 86.31 119 THR A N 1
ATOM 986 C CA . THR A 1 119 ? 24.159 -5.322 12.934 1.00 86.31 119 THR A CA 1
ATOM 987 C C . THR A 1 119 ? 25.285 -5.183 11.911 1.00 86.31 119 THR A C 1
ATOM 989 O O . THR A 1 119 ? 25.638 -4.082 11.500 1.00 86.31 119 THR A O 1
ATOM 992 N N . ILE A 1 120 ? 25.860 -6.302 11.475 1.00 90.62 120 ILE A N 1
ATOM 993 C CA . ILE A 1 120 ? 26.958 -6.312 10.501 1.00 90.62 120 ILE A CA 1
ATOM 994 C C . ILE A 1 120 ? 26.468 -6.988 9.227 1.00 90.62 120 ILE A C 1
ATOM 996 O O . ILE A 1 120 ? 26.011 -8.131 9.268 1.00 90.62 120 ILE A O 1
ATOM 1000 N N . LYS A 1 121 ? 26.594 -6.307 8.087 1.00 90.50 121 LYS A N 1
ATOM 1001 C CA . LYS A 1 121 ? 26.371 -6.887 6.759 1.00 90.50 121 LYS A CA 1
ATOM 1002 C C . LYS A 1 121 ? 27.645 -6.769 5.942 1.00 90.50 121 LYS A C 1
ATOM 1004 O O . LYS A 1 121 ? 28.149 -5.668 5.763 1.00 90.50 121 LYS A O 1
ATOM 1009 N N . THR A 1 122 ? 28.136 -7.881 5.403 1.00 90.56 122 THR A N 1
ATOM 1010 C CA . THR A 1 122 ? 29.317 -7.890 4.532 1.00 90.56 122 THR A CA 1
ATOM 1011 C C . THR A 1 122 ? 28.956 -8.461 3.170 1.00 90.56 122 THR A C 1
ATOM 1013 O O . THR A 1 122 ? 28.427 -9.567 3.077 1.00 90.56 122 THR A O 1
ATOM 1016 N N . LYS A 1 123 ? 29.270 -7.720 2.108 1.00 92.19 123 LYS A N 1
ATOM 1017 C CA . LYS A 1 123 ? 29.189 -8.172 0.716 1.00 92.19 123 LYS A CA 1
ATOM 1018 C C . LYS A 1 123 ? 30.598 -8.381 0.177 1.00 92.19 123 LYS A C 1
ATOM 1020 O O . LYS A 1 123 ? 31.490 -7.596 0.481 1.00 92.19 123 LYS A O 1
ATOM 1025 N N . ALA A 1 124 ? 30.795 -9.410 -0.640 1.00 89.75 124 ALA A N 1
ATOM 1026 C CA . ALA A 1 124 ? 32.017 -9.565 -1.416 1.00 89.75 124 ALA A CA 1
ATOM 1027 C C . ALA A 1 124 ? 31.750 -9.252 -2.892 1.00 89.75 124 ALA A C 1
ATOM 1029 O O . ALA A 1 124 ? 30.762 -9.729 -3.446 1.00 89.75 124 ALA A O 1
ATOM 1030 N N . GLU A 1 125 ? 32.634 -8.491 -3.526 1.00 88.19 125 GLU A N 1
ATOM 1031 C CA . GLU A 1 125 ? 32.586 -8.187 -4.958 1.00 88.19 125 GLU A CA 1
ATOM 1032 C C . GLU A 1 125 ? 33.963 -8.404 -5.583 1.00 88.19 125 GLU A C 1
ATOM 1034 O O . GLU A 1 125 ? 34.988 -8.241 -4.921 1.00 88.19 125 GLU A O 1
ATOM 1039 N N . TYR A 1 126 ? 33.998 -8.772 -6.860 1.00 86.88 126 TYR A N 1
ATOM 1040 C CA . TYR A 1 126 ? 35.235 -8.867 -7.628 1.00 86.88 126 TYR A CA 1
ATOM 1041 C C . TYR A 1 126 ? 35.351 -7.639 -8.526 1.00 86.88 126 TYR A C 1
ATOM 1043 O O . TYR A 1 126 ? 34.459 -7.374 -9.327 1.00 86.88 126 TYR A O 1
ATOM 1051 N N . LYS A 1 127 ? 36.452 -6.898 -8.400 1.00 76.44 127 LYS A N 1
ATOM 1052 C CA . LYS A 1 127 ? 36.759 -5.733 -9.233 1.00 76.44 127 LYS A CA 1
ATOM 1053 C C . LYS A 1 127 ? 38.199 -5.843 -9.720 1.00 76.44 127 LYS A C 1
ATOM 1055 O O . LYS A 1 127 ? 39.107 -6.027 -8.912 1.00 76.44 127 LYS A O 1
ATOM 1060 N N . ASN A 1 128 ? 38.401 -5.756 -11.035 1.00 77.94 128 ASN A N 1
ATOM 1061 C CA . ASN A 1 128 ? 39.719 -5.810 -11.683 1.00 77.94 128 ASN A CA 1
ATOM 1062 C C . ASN A 1 128 ? 40.570 -7.018 -11.229 1.00 77.94 128 ASN A C 1
ATOM 1064 O O . ASN A 1 128 ? 41.727 -6.869 -10.844 1.00 77.94 128 ASN A O 1
ATOM 1068 N N . GLY A 1 129 ? 39.967 -8.213 -11.182 1.00 79.25 129 GLY A N 1
ATOM 1069 C CA . GLY A 1 129 ? 40.648 -9.453 -10.778 1.00 79.25 129 GLY A CA 1
ATOM 1070 C C . GLY A 1 129 ? 40.949 -9.589 -9.278 1.00 79.25 129 GLY A C 1
ATOM 1071 O O . GLY A 1 129 ? 41.487 -10.611 -8.858 1.00 79.25 129 GLY A O 1
ATOM 1072 N N . LYS A 1 130 ? 40.583 -8.604 -8.444 1.00 78.19 130 LYS A N 1
ATOM 1073 C CA . LYS A 1 130 ? 40.760 -8.640 -6.983 1.00 78.19 130 LYS A CA 1
ATOM 1074 C C . LYS A 1 130 ? 39.405 -8.693 -6.278 1.00 78.19 130 LYS A C 1
ATOM 1076 O O . LYS A 1 130 ? 38.449 -8.032 -6.679 1.00 78.19 130 LYS A O 1
ATOM 1081 N N . ARG A 1 131 ? 39.318 -9.489 -5.210 1.00 85.38 131 ARG A N 1
ATOM 1082 C CA . ARG A 1 131 ? 38.115 -9.590 -4.373 1.00 85.38 131 ARG A CA 1
ATOM 1083 C C . ARG A 1 131 ? 38.151 -8.528 -3.280 1.00 85.38 131 ARG A C 1
ATOM 1085 O O . ARG A 1 131 ? 39.132 -8.433 -2.550 1.00 85.38 131 ARG A O 1
ATOM 1092 N N . TYR A 1 132 ? 37.069 -7.777 -3.149 1.00 88.50 132 TYR A N 1
ATOM 1093 C CA . TYR A 1 132 ? 36.847 -6.773 -2.119 1.00 88.50 132 TYR A CA 1
ATOM 1094 C C . TYR A 1 132 ? 35.672 -7.179 -1.236 1.00 88.50 132 TYR A C 1
ATOM 1096 O O . TYR A 1 132 ? 34.703 -7.776 -1.696 1.00 88.50 132 TYR A O 1
ATOM 1104 N N . TYR A 1 133 ? 35.772 -6.849 0.042 1.00 91.62 133 TYR A N 1
ATOM 1105 C CA . TYR A 1 133 ? 34.786 -7.091 1.079 1.00 91.62 133 TYR A CA 1
ATOM 1106 C C . TYR A 1 133 ? 34.314 -5.741 1.602 1.00 91.62 133 TYR A C 1
ATOM 1108 O O . TYR A 1 133 ? 35.095 -4.979 2.173 1.00 91.62 133 TYR A O 1
ATOM 1116 N N . TYR A 1 134 ? 33.036 -5.461 1.390 1.00 91.19 134 TYR A N 1
ATOM 1117 C CA . TYR A 1 134 ? 32.352 -4.245 1.796 1.00 91.19 134 TYR A CA 1
ATOM 1118 C C . TYR A 1 134 ? 31.506 -4.569 3.018 1.00 91.19 134 TYR A C 1
ATOM 1120 O O . TYR A 1 134 ? 30.499 -5.270 2.905 1.00 91.19 134 TYR A O 1
ATOM 1128 N N . THR A 1 135 ? 31.914 -4.077 4.182 1.00 91.75 135 THR A N 1
ATOM 1129 C CA . THR A 1 135 ? 31.140 -4.208 5.415 1.00 91.75 135 THR A CA 1
ATOM 1130 C C . THR A 1 135 ? 30.367 -2.923 5.671 1.00 91.75 135 THR A C 1
ATOM 1132 O O . THR A 1 135 ? 30.954 -1.843 5.688 1.00 91.75 135 THR A O 1
ATOM 1135 N N . GLN A 1 136 ? 29.065 -3.044 5.920 1.00 89.81 136 GLN A N 1
ATOM 1136 C CA . GLN A 1 136 ? 28.195 -1.984 6.415 1.00 89.81 136 GLN A CA 1
ATOM 1137 C C . GLN A 1 136 ? 27.700 -2.345 7.817 1.00 89.81 136 GLN A C 1
ATOM 1139 O O . GLN A 1 136 ? 27.253 -3.471 8.060 1.00 89.81 136 GLN A O 1
ATOM 1144 N N . PHE A 1 137 ? 27.770 -1.374 8.721 1.00 88.88 137 PHE A N 1
ATOM 1145 C CA . PHE A 1 137 ? 27.185 -1.478 10.050 1.00 88.88 137 PHE A CA 1
ATOM 1146 C C . PHE A 1 137 ? 25.786 -0.872 10.011 1.00 88.88 137 PHE A C 1
ATOM 1148 O O . PHE A 1 137 ? 25.588 0.238 9.521 1.00 88.88 137 PHE A O 1
ATOM 1155 N N . GLY A 1 138 ? 24.799 -1.658 10.423 1.00 74.56 138 GLY A N 1
ATOM 1156 C CA . GLY A 1 138 ? 23.403 -1.263 10.395 1.00 74.56 138 GLY A CA 1
ATOM 1157 C C . GLY A 1 138 ? 23.064 -0.355 11.566 1.00 74.56 138 GLY A C 1
ATOM 1158 O O . GLY A 1 138 ? 23.468 -0.612 12.699 1.00 74.56 138 GLY A O 1
ATOM 1159 N N . THR A 1 139 ? 22.263 0.667 11.283 1.00 64.50 139 THR A N 1
ATOM 1160 C CA . THR A 1 139 ? 21.570 1.443 12.306 1.00 64.50 139 THR A CA 1
ATOM 1161 C C . THR A 1 139 ? 20.475 0.580 12.943 1.00 64.50 139 THR A C 1
ATOM 1163 O O . THR A 1 139 ? 19.861 -0.245 12.265 1.00 64.50 139 THR A O 1
ATOM 1166 N N . ASP A 1 140 ? 20.198 0.775 14.234 1.00 54.09 140 ASP A N 1
ATOM 1167 C CA . ASP A 1 140 ? 19.100 0.074 14.928 1.00 54.09 140 ASP A CA 1
ATOM 1168 C C . ASP A 1 140 ? 17.706 0.558 14.464 1.00 54.09 140 ASP A C 1
ATOM 1170 O O . ASP A 1 140 ? 16.659 0.001 14.791 1.00 54.09 140 ASP A O 1
ATOM 1174 N N . THR A 1 141 ? 17.674 1.584 13.611 1.00 48.00 141 THR A N 1
ATOM 1175 C CA . THR A 1 141 ? 16.478 2.018 12.898 1.00 48.00 141 THR A CA 1
ATOM 1176 C C . THR A 1 141 ? 16.233 1.127 11.680 1.00 48.00 141 THR A C 1
ATOM 1178 O O . THR A 1 141 ? 16.811 1.312 10.607 1.00 48.00 141 THR A O 1
ATOM 1181 N N . LYS A 1 142 ? 15.322 0.155 11.822 1.00 44.12 142 LYS A N 1
ATOM 1182 C CA . LYS A 1 142 ? 14.736 -0.567 10.683 1.00 44.12 142 LYS A CA 1
ATOM 1183 C C . LYS A 1 142 ? 14.074 0.431 9.728 1.00 44.12 142 LYS A C 1
ATOM 1185 O O . LYS A 1 142 ? 12.933 0.834 9.933 1.00 44.12 142 LYS A O 1
ATOM 1190 N N . THR A 1 143 ? 14.753 0.798 8.646 1.00 45.72 143 THR A N 1
ATOM 1191 C CA . THR A 1 143 ? 14.099 1.455 7.511 1.00 45.72 143 THR A CA 1
ATOM 1192 C C . THR A 1 143 ? 13.558 0.379 6.569 1.00 45.72 143 THR A C 1
ATOM 1194 O O . THR A 1 143 ? 14.295 -0.339 5.899 1.00 45.72 143 THR A O 1
ATOM 1197 N N . ASN A 1 144 ? 12.232 0.240 6.539 1.00 43.78 144 ASN A N 1
ATOM 1198 C CA . ASN A 1 144 ? 11.498 -0.749 5.736 1.00 43.78 144 ASN A CA 1
ATOM 1199 C C . ASN A 1 144 ? 11.276 -0.326 4.267 1.00 43.78 144 ASN A C 1
ATOM 1201 O O . ASN A 1 144 ? 10.400 -0.863 3.587 1.00 43.78 144 ASN A O 1
ATOM 1205 N N . LYS A 1 145 ? 12.048 0.625 3.729 1.00 41.84 145 LYS A N 1
ATOM 1206 C CA . LYS A 1 145 ? 11.848 1.098 2.350 1.00 41.84 145 LYS A CA 1
ATOM 1207 C C . LYS A 1 145 ? 12.556 0.180 1.339 1.00 41.84 145 LYS A C 1
ATOM 1209 O O . LYS A 1 145 ? 13.778 0.089 1.324 1.00 41.84 145 LYS A O 1
ATOM 1214 N N . GLY A 1 146 ? 11.777 -0.487 0.479 1.00 48.44 146 GLY A N 1
ATOM 1215 C CA . GLY A 1 146 ? 12.243 -1.074 -0.792 1.00 48.44 146 GLY A CA 1
ATOM 1216 C C . GLY A 1 146 ? 12.715 -2.535 -0.789 1.00 48.44 146 GLY A C 1
ATOM 1217 O O . GLY A 1 146 ? 13.100 -3.046 -1.837 1.00 48.44 146 GLY A O 1
ATOM 1218 N N . ASN A 1 147 ? 12.665 -3.254 0.336 1.00 45.12 147 ASN A N 1
ATOM 1219 C CA . ASN A 1 147 ? 13.148 -4.646 0.381 1.00 45.12 147 ASN A CA 1
ATOM 1220 C C . ASN A 1 147 ? 12.290 -5.647 -0.417 1.00 45.12 147 ASN A C 1
ATOM 1222 O O . ASN A 1 147 ? 12.802 -6.681 -0.826 1.00 45.12 147 ASN A O 1
ATOM 1226 N N . HIS A 1 148 ? 11.022 -5.333 -0.686 1.00 45.88 148 HIS A N 1
ATOM 1227 C CA . HIS A 1 148 ? 10.146 -6.151 -1.533 1.00 45.88 148 HIS A CA 1
ATOM 1228 C C . HIS A 1 148 ? 10.375 -5.926 -3.043 1.00 45.88 148 HIS A C 1
ATOM 1230 O O . HIS A 1 148 ? 9.764 -6.611 -3.854 1.00 45.88 148 HIS A O 1
ATOM 1236 N N . LEU A 1 149 ? 11.249 -4.982 -3.425 1.00 44.22 149 LEU A N 1
ATOM 1237 C CA . LEU A 1 149 ? 11.546 -4.633 -4.822 1.00 44.22 149 LEU A CA 1
ATOM 1238 C C . LEU A 1 149 ? 12.877 -5.220 -5.328 1.00 44.22 149 LEU A C 1
ATOM 1240 O O . LEU A 1 149 ? 13.196 -5.096 -6.507 1.00 44.22 149 LEU A O 1
ATOM 1244 N N . LYS A 1 150 ? 13.679 -5.858 -4.464 1.00 43.72 150 LYS A N 1
ATOM 1245 C CA . LYS A 1 150 ? 14.966 -6.448 -4.863 1.00 43.72 150 LYS A CA 1
ATOM 1246 C C . LYS A 1 150 ? 14.775 -7.876 -5.382 1.00 43.72 150 LYS A C 1
ATOM 1248 O O . LYS A 1 150 ? 14.555 -8.792 -4.594 1.00 43.72 150 LYS A O 1
ATOM 1253 N N . LYS A 1 151 ? 14.918 -8.065 -6.698 1.00 44.78 151 LYS A N 1
ATOM 1254 C CA . LYS A 1 151 ? 15.096 -9.385 -7.331 1.00 44.78 151 LYS A CA 1
ATOM 1255 C C . LYS A 1 151 ? 16.557 -9.846 -7.279 1.00 44.78 151 LYS A C 1
ATOM 1257 O O . LYS A 1 151 ? 17.465 -9.040 -7.062 1.00 44.78 151 LYS A O 1
ATOM 1262 N N . LYS A 1 152 ? 16.788 -11.155 -7.424 1.00 46.09 152 LYS A N 1
ATOM 1263 C CA . LYS A 1 152 ? 18.132 -11.752 -7.350 1.00 46.09 152 LYS A CA 1
ATOM 1264 C C . LYS A 1 152 ? 18.951 -11.360 -8.589 1.00 46.09 152 LYS A C 1
ATOM 1266 O O . LYS A 1 152 ? 18.417 -11.294 -9.686 1.00 46.09 152 LYS A O 1
ATOM 1271 N N . LEU A 1 153 ? 20.249 -11.083 -8.427 1.00 39.91 153 LEU A N 1
ATOM 1272 C CA . LEU A 1 153 ? 21.095 -10.476 -9.474 1.00 39.91 153 LEU A CA 1
ATOM 1273 C C . LEU A 1 153 ? 21.257 -11.349 -10.733 1.00 39.91 153 LEU A C 1
ATOM 1275 O O . LEU A 1 153 ? 21.480 -10.842 -11.820 1.00 39.91 153 LEU A O 1
ATOM 1279 N N . ASN A 1 154 ? 21.122 -12.661 -10.582 1.00 47.62 154 ASN A N 1
ATOM 1280 C CA . ASN A 1 154 ? 21.104 -13.639 -11.669 1.00 47.62 154 ASN A CA 1
ATOM 1281 C C . ASN A 1 154 ? 19.800 -13.624 -12.488 1.00 47.62 154 ASN A C 1
ATOM 1283 O O . ASN A 1 154 ? 19.726 -14.279 -13.520 1.00 47.62 154 ASN A O 1
ATOM 1287 N N . GLU A 1 155 ? 18.787 -12.884 -12.037 1.00 41.12 155 GLU A N 1
ATOM 1288 C CA . GLU A 1 155 ? 17.559 -12.583 -12.780 1.00 41.12 155 GLU A CA 1
ATOM 1289 C C . GLU A 1 155 ? 17.646 -11.208 -13.478 1.00 41.12 155 GLU A C 1
ATOM 1291 O O . GLU A 1 155 ? 16.709 -10.803 -14.163 1.00 41.12 155 GLU A O 1
ATOM 1296 N N . VAL A 1 156 ? 18.755 -10.471 -13.301 1.00 41.44 156 VAL A N 1
ATOM 1297 C CA . VAL A 1 156 ? 18.975 -9.133 -13.870 1.00 41.44 156 VAL A CA 1
ATOM 1298 C C . VAL A 1 156 ? 19.788 -9.262 -15.156 1.00 41.44 156 VAL A C 1
ATOM 1300 O O . VAL A 1 156 ? 20.970 -9.589 -15.12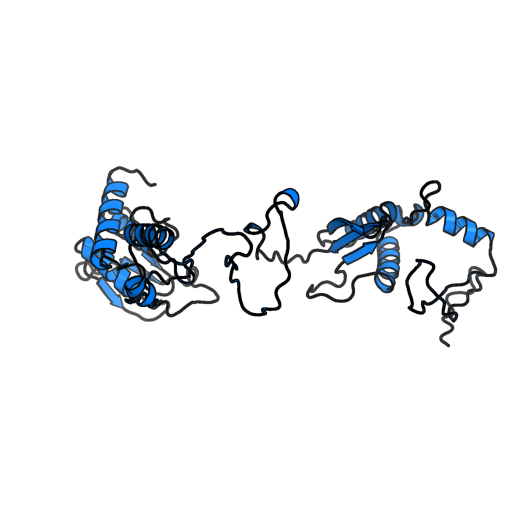6 1.00 41.44 156 VAL A O 1
ATOM 1303 N N . ILE A 1 157 ? 19.137 -9.009 -16.291 1.00 42.31 157 ILE A N 1
ATOM 1304 C CA . ILE A 1 157 ? 19.689 -9.291 -17.627 1.00 42.31 157 ILE A CA 1
ATOM 1305 C C . ILE A 1 157 ? 20.460 -8.083 -18.203 1.00 42.31 157 ILE A C 1
ATOM 1307 O O . ILE A 1 157 ? 21.405 -8.266 -18.964 1.00 42.31 157 ILE A O 1
ATOM 1311 N N . LYS A 1 158 ? 20.116 -6.843 -17.820 1.00 39.94 158 LYS A N 1
ATOM 1312 C CA . LYS A 1 158 ? 20.828 -5.609 -18.211 1.00 39.94 158 LYS A CA 1
ATOM 1313 C C . LYS A 1 158 ? 20.530 -4.485 -17.211 1.00 39.94 158 LYS A C 1
ATOM 1315 O O . LYS A 1 158 ? 19.442 -4.449 -16.642 1.00 39.94 158 LYS A O 1
ATOM 1320 N N . ILE A 1 159 ? 21.486 -3.579 -17.006 1.00 42.62 159 ILE A N 1
ATOM 1321 C CA . ILE A 1 159 ? 21.330 -2.349 -16.212 1.00 42.62 159 ILE A CA 1
ATOM 1322 C C . ILE A 1 159 ? 21.690 -1.170 -17.120 1.00 42.62 159 ILE A C 1
ATOM 1324 O O . ILE A 1 159 ? 22.642 -1.260 -17.895 1.00 42.62 159 ILE A O 1
ATOM 1328 N N . THR A 1 160 ? 20.918 -0.090 -17.070 1.00 45.16 160 THR A N 1
ATOM 1329 C CA . THR A 1 160 ? 21.180 1.144 -17.823 1.00 45.16 160 THR A CA 1
ATOM 1330 C C . THR A 1 160 ? 20.990 2.319 -16.872 1.00 45.16 160 THR A C 1
ATOM 1332 O O . THR A 1 160 ? 20.025 2.327 -16.110 1.00 45.16 160 THR A O 1
ATOM 1335 N N . GLU A 1 161 ? 21.948 3.243 -16.848 1.00 42.66 161 GLU A N 1
ATOM 1336 C CA . GLU A 1 161 ? 21.875 4.451 -16.022 1.00 42.66 161 GLU A CA 1
ATOM 1337 C C . GLU A 1 161 ? 21.070 5.526 -16.755 1.00 42.66 161 GLU A C 1
ATOM 1339 O O . GLU A 1 161 ? 21.184 5.675 -17.971 1.00 42.66 161 GLU A O 1
ATOM 1344 N N . THR A 1 162 ? 20.225 6.237 -16.008 1.00 45.12 162 THR A N 1
ATOM 1345 C CA . THR A 1 162 ? 19.369 7.311 -16.519 1.00 45.12 162 THR A CA 1
ATOM 1346 C C . THR A 1 162 ? 19.568 8.554 -15.662 1.00 45.12 162 THR A C 1
ATOM 1348 O O . THR A 1 162 ? 19.483 8.454 -14.437 1.00 45.12 162 THR A O 1
ATOM 1351 N N . ASP A 1 163 ? 19.728 9.716 -16.288 1.00 47.75 163 ASP A N 1
ATOM 1352 C CA . ASP A 1 163 ? 19.961 11.001 -15.611 1.00 47.75 163 ASP A CA 1
ATOM 1353 C C . ASP A 1 163 ? 18.657 11.720 -15.201 1.00 47.75 163 ASP A C 1
ATOM 1355 O O . ASP A 1 163 ? 18.551 12.938 -15.309 1.00 47.75 163 ASP A O 1
ATOM 1359 N N . ASN A 1 164 ? 17.636 10.984 -14.746 1.00 42.97 164 ASN A N 1
ATOM 1360 C CA . ASN A 1 164 ? 16.369 11.576 -14.300 1.00 42.97 164 ASN A CA 1
ATOM 1361 C C . ASN A 1 164 ? 16.235 11.499 -12.775 1.00 42.97 164 ASN A C 1
ATOM 1363 O O . ASN A 1 164 ? 16.079 10.417 -12.207 1.00 42.97 164 ASN A O 1
ATOM 1367 N N . GLU A 1 165 ? 16.269 12.663 -12.120 1.00 47.72 165 GLU A N 1
ATOM 1368 C CA . GLU A 1 165 ? 16.105 12.807 -10.665 1.00 47.72 165 GLU A CA 1
ATOM 1369 C C . GLU A 1 165 ? 14.647 12.698 -10.179 1.00 47.72 165 GLU A C 1
ATOM 1371 O O . GLU A 1 165 ? 14.427 12.583 -8.975 1.00 47.72 165 GLU A O 1
ATOM 1376 N N . ASP A 1 166 ? 13.652 12.603 -11.066 1.00 40.66 166 ASP A N 1
ATOM 1377 C CA . ASP A 1 166 ? 12.243 12.543 -10.666 1.00 40.66 166 ASP A CA 1
ATOM 1378 C C . ASP A 1 166 ? 11.578 11.201 -11.013 1.00 40.66 166 ASP A C 1
ATOM 1380 O O . ASP A 1 166 ? 11.211 10.922 -12.149 1.00 40.66 166 ASP A O 1
ATOM 1384 N N . GLY A 1 167 ? 11.412 10.370 -9.978 1.00 40.53 167 GLY A N 1
ATOM 1385 C CA . GLY A 1 167 ? 10.309 9.415 -9.812 1.00 40.53 167 GLY A CA 1
ATOM 1386 C C . GLY A 1 167 ? 9.962 8.480 -10.981 1.00 40.53 167 GLY A C 1
ATOM 1387 O O . GLY A 1 167 ? 9.108 8.792 -11.794 1.00 40.53 167 GLY A O 1
ATOM 1388 N N . TRP A 1 168 ? 10.526 7.268 -10.950 1.00 40.75 168 TRP A N 1
ATOM 1389 C CA . TRP A 1 168 ? 10.065 6.023 -11.600 1.00 40.75 168 TRP A CA 1
ATOM 1390 C C . TRP A 1 168 ? 9.173 6.154 -12.853 1.00 40.75 168 TRP A C 1
ATOM 1392 O O . TRP A 1 168 ? 7.947 6.099 -12.765 1.00 40.75 168 TRP A O 1
ATOM 1402 N N . PHE A 1 169 ? 9.807 6.131 -14.025 1.00 35.41 169 PHE A N 1
ATOM 1403 C CA . PHE A 1 169 ? 9.187 5.783 -15.304 1.00 35.41 169 PHE A CA 1
ATOM 1404 C C . PHE A 1 169 ? 9.969 4.611 -15.916 1.00 35.41 169 PHE A C 1
ATOM 1406 O O . PHE A 1 169 ? 11.196 4.662 -15.989 1.00 35.41 169 PHE A O 1
ATOM 1413 N N . PHE A 1 170 ? 9.288 3.528 -16.306 1.00 38.88 170 PHE A N 1
ATOM 1414 C CA . PHE A 1 170 ? 9.916 2.434 -17.051 1.00 38.88 170 PHE A CA 1
ATOM 1415 C C . PHE A 1 170 ? 9.830 2.753 -18.541 1.00 38.88 170 PHE A C 1
ATOM 1417 O O . PHE A 1 170 ? 8.741 2.763 -19.110 1.00 38.88 170 PHE A O 1
ATOM 1424 N N . ASP A 1 171 ? 10.987 3.010 -19.148 1.00 36.44 171 ASP A N 1
ATOM 1425 C CA . ASP A 1 171 ? 11.146 3.072 -20.596 1.00 36.44 171 ASP A CA 1
ATOM 1426 C C . ASP A 1 171 ? 10.863 1.694 -21.200 1.00 36.44 171 ASP A C 1
ATOM 1428 O O . ASP A 1 171 ? 11.510 0.697 -20.863 1.00 36.44 171 ASP A O 1
ATOM 1432 N N . ILE A 1 172 ? 9.873 1.641 -22.086 1.00 40.78 172 ILE A N 1
ATOM 1433 C CA . ILE A 1 172 ? 9.679 0.502 -22.977 1.00 40.78 172 ILE A CA 1
ATOM 1434 C C . ILE A 1 172 ? 9.379 1.013 -24.388 1.00 40.78 172 ILE A C 1
ATOM 1436 O O . ILE A 1 172 ? 8.471 0.539 -25.065 1.00 40.78 172 ILE A O 1
ATOM 1440 N N . GLN A 1 173 ? 10.168 1.984 -24.847 1.00 38.81 173 GLN A N 1
ATOM 1441 C CA . GLN A 1 173 ? 10.221 2.386 -26.246 1.00 38.81 173 GLN A CA 1
ATOM 1442 C C . GLN A 1 173 ? 11.539 1.928 -26.883 1.00 38.81 173 GLN A C 1
ATOM 1444 O O . GLN A 1 173 ? 12.404 2.680 -27.300 1.00 38.81 173 GLN A O 1
ATOM 1449 N N . THR A 1 174 ? 11.649 0.606 -26.936 1.00 43.62 174 THR A N 1
ATOM 1450 C CA . THR A 1 174 ? 12.256 -0.209 -27.991 1.00 43.62 174 THR A CA 1
ATOM 1451 C C . THR A 1 174 ? 13.284 0.418 -28.954 1.00 43.62 174 THR A C 1
ATOM 1453 O O . THR A 1 174 ? 12.926 0.882 -30.035 1.00 43.62 174 THR A O 1
ATOM 1456 N N . GLU A 1 175 ? 14.561 0.103 -28.728 1.00 38.88 175 GLU A N 1
ATOM 1457 C CA . GLU A 1 175 ? 15.381 -0.555 -29.770 1.00 38.88 175 GLU A CA 1
ATOM 1458 C C . GLU A 1 175 ? 15.021 -2.060 -29.911 1.00 38.88 175 GLU A C 1
ATOM 1460 O O . GLU A 1 175 ? 15.435 -2.737 -30.848 1.00 38.88 175 GLU A O 1
ATOM 1465 N N . SER A 1 176 ? 14.214 -2.607 -28.988 1.00 47.06 176 SER A N 1
ATOM 1466 C CA . SER A 1 176 ? 13.945 -4.044 -28.800 1.00 47.06 176 SER A CA 1
ATOM 1467 C C . SER A 1 176 ? 12.710 -4.628 -29.508 1.00 47.06 176 SER A C 1
ATOM 1469 O O . SER A 1 176 ? 12.406 -5.802 -29.303 1.00 47.06 176 SER A O 1
ATOM 1471 N N . LYS A 1 177 ? 11.961 -3.857 -30.309 1.00 41.25 177 LYS A N 1
ATOM 1472 C CA . LYS A 1 177 ? 10.706 -4.296 -30.970 1.00 41.25 177 LYS A CA 1
ATOM 1473 C C . LYS A 1 177 ? 9.631 -4.919 -30.040 1.00 41.25 177 LYS A C 1
ATOM 1475 O O . LYS A 1 177 ? 8.856 -5.760 -30.482 1.00 41.25 177 LYS A O 1
ATOM 1480 N N . THR A 1 178 ? 9.568 -4.542 -28.763 1.00 39.25 178 THR A N 1
ATOM 1481 C CA . THR A 1 178 ? 8.585 -5.049 -27.780 1.00 39.25 178 THR A CA 1
ATOM 1482 C C . THR A 1 178 ? 7.562 -3.980 -27.369 1.00 39.25 178 THR A C 1
ATOM 1484 O O . THR A 1 178 ? 7.930 -2.975 -26.774 1.00 39.25 178 THR A O 1
ATOM 1487 N N . PHE A 1 179 ? 6.274 -4.203 -27.633 1.00 38.56 179 PHE A N 1
ATOM 1488 C CA . PHE A 1 179 ? 5.188 -3.324 -27.177 1.00 38.56 179 PHE A CA 1
ATOM 1489 C C . PHE A 1 179 ? 4.958 -3.466 -25.666 1.00 38.56 179 PHE A C 1
ATOM 1491 O O . PHE A 1 179 ? 4.788 -4.585 -25.177 1.00 38.56 179 PHE A O 1
ATOM 1498 N N . ALA A 1 180 ? 4.891 -2.354 -24.929 1.00 43.91 180 ALA A N 1
ATOM 1499 C CA . ALA A 1 180 ? 4.452 -2.379 -23.539 1.00 43.91 180 ALA A CA 1
ATOM 1500 C C . ALA A 1 180 ? 3.728 -1.101 -23.111 1.00 43.91 180 ALA A C 1
ATOM 1502 O O . ALA A 1 180 ? 4.003 -0.001 -23.572 1.00 43.91 180 ALA A O 1
ATOM 1503 N N . THR A 1 181 ? 2.787 -1.269 -22.195 1.00 41.00 181 THR A N 1
ATOM 1504 C CA . THR A 1 181 ? 1.855 -0.239 -21.737 1.00 41.00 181 THR A CA 1
ATOM 1505 C C . THR A 1 181 ? 1.581 -0.447 -20.251 1.00 41.00 181 THR A C 1
ATOM 1507 O O . THR A 1 181 ? 1.703 -1.567 -19.743 1.00 41.00 181 THR A O 1
ATOM 1510 N N . GLY A 1 182 ? 1.243 0.618 -19.526 1.00 49.00 182 GLY A N 1
ATOM 1511 C CA . GLY A 1 182 ? 0.979 0.523 -18.095 1.00 49.00 182 GLY A CA 1
ATOM 1512 C C . GLY A 1 182 ? 0.152 1.683 -17.534 1.00 49.00 182 GLY A C 1
ATOM 1513 O O . GLY A 1 182 ? 0.213 2.804 -18.049 1.00 49.00 182 GLY A O 1
ATOM 1514 N N . PRO A 1 183 ? -0.617 1.440 -16.454 1.00 46.38 183 PRO A N 1
ATOM 1515 C CA . PRO A 1 183 ? -1.341 2.490 -15.752 1.00 46.38 183 PRO A CA 1
ATOM 1516 C C . PRO A 1 183 ? -0.362 3.307 -14.905 1.00 46.38 183 PRO A C 1
ATOM 1518 O O . PRO A 1 183 ? 0.228 2.778 -13.960 1.00 46.38 183 PRO A O 1
ATOM 1521 N N . ASN A 1 184 ? -0.191 4.589 -15.237 1.00 49.12 184 ASN A N 1
ATOM 1522 C CA . ASN A 1 184 ? 0.885 5.383 -14.643 1.00 49.12 184 ASN A CA 1
ATOM 1523 C C . ASN A 1 184 ? 0.541 5.921 -13.244 1.00 49.12 184 ASN A C 1
ATOM 1525 O O . ASN A 1 184 ? 1.439 5.971 -12.414 1.00 49.12 184 ASN A O 1
ATOM 1529 N N . LEU A 1 185 ? -0.721 6.281 -12.929 1.00 49.91 185 LEU A N 1
ATOM 1530 C CA . LEU A 1 185 ? -0.942 7.099 -11.722 1.00 49.91 185 LEU A CA 1
ATOM 1531 C C . LEU A 1 185 ? -1.991 6.704 -10.665 1.00 49.91 185 LEU A C 1
ATOM 1533 O O . LEU A 1 185 ? -1.674 6.959 -9.512 1.00 49.91 185 LEU A O 1
ATOM 1537 N N . PHE A 1 186 ? -3.140 6.039 -10.890 1.00 52.00 186 PHE A N 1
ATOM 1538 C CA . PHE A 1 186 ? -4.049 5.742 -9.748 1.00 52.00 186 PHE A CA 1
ATOM 1539 C C . PHE A 1 186 ? -4.818 4.412 -9.848 1.00 52.00 186 PHE A C 1
ATOM 1541 O O . PHE A 1 186 ? -5.526 4.142 -10.809 1.00 52.00 186 PHE A O 1
ATOM 1548 N N . LYS A 1 187 ? -4.672 3.562 -8.816 1.00 55.84 187 LYS A N 1
ATOM 1549 C CA . LYS A 1 187 ? -5.228 2.191 -8.722 1.00 55.84 187 LYS A CA 1
ATOM 1550 C C . LYS A 1 187 ? -6.340 2.055 -7.671 1.00 55.84 187 LYS A C 1
ATOM 1552 O O . LYS A 1 187 ? -6.489 0.978 -7.087 1.00 55.84 187 LYS A O 1
ATOM 1557 N N . ILE A 1 188 ? -7.081 3.118 -7.348 1.00 69.50 188 ILE A N 1
ATOM 1558 C CA . ILE A 1 188 ? -8.149 3.001 -6.341 1.00 69.50 188 ILE A CA 1
ATOM 1559 C C . ILE A 1 188 ? -9.422 2.467 -6.996 1.00 69.50 188 ILE A C 1
ATOM 1561 O O . ILE A 1 188 ? -10.425 3.146 -7.161 1.00 69.50 188 ILE A O 1
ATOM 1565 N N . HIS A 1 189 ? -9.353 1.195 -7.362 1.00 86.19 189 HIS A N 1
ATOM 1566 C CA . HIS A 1 189 ? -10.497 0.416 -7.783 1.00 86.19 189 HIS A CA 1
ATOM 1567 C C . HIS A 1 189 ? -10.879 -0.584 -6.693 1.00 86.19 189 HIS A C 1
ATOM 1569 O O . HIS A 1 189 ? -10.027 -1.195 -6.036 1.00 86.19 189 HIS A O 1
ATOM 1575 N N . ASN A 1 190 ? -12.176 -0.764 -6.502 1.00 92.25 190 ASN A N 1
ATOM 1576 C CA . ASN A 1 190 ? -12.737 -1.655 -5.504 1.00 92.25 190 ASN A CA 1
ATOM 1577 C C . ASN A 1 190 ? -13.615 -2.705 -6.167 1.00 92.25 190 ASN A C 1
ATOM 1579 O O . ASN A 1 190 ? -13.960 -2.625 -7.342 1.00 92.25 190 ASN A O 1
ATOM 1583 N N . SER A 1 191 ? -13.941 -3.729 -5.401 1.00 94.62 191 SER A N 1
ATOM 1584 C CA . SER A 1 191 ? -14.886 -4.766 -5.779 1.00 94.62 191 SER A CA 1
ATOM 1585 C C . SER A 1 191 ? -15.300 -5.505 -4.512 1.00 94.62 191 SER A C 1
ATOM 1587 O O . SER A 1 191 ? -14.637 -5.369 -3.474 1.00 94.62 191 SER A O 1
ATOM 1589 N N . PRO A 1 192 ? -16.302 -6.389 -4.594 1.00 93.94 192 PRO A N 1
ATOM 1590 C CA . PRO A 1 192 ? -16.574 -7.324 -3.513 1.00 93.94 192 PRO A CA 1
ATOM 1591 C C . PRO A 1 192 ? -15.398 -8.259 -3.187 1.00 93.94 192 PRO A C 1
ATOM 1593 O O . PRO A 1 192 ? -15.470 -9.002 -2.221 1.00 93.94 192 PRO A O 1
ATOM 1596 N N . LEU A 1 193 ? -14.310 -8.272 -3.965 1.00 92.12 193 LEU A N 1
ATOM 1597 C CA . LEU A 1 193 ? -13.099 -9.057 -3.692 1.00 92.12 193 LEU A CA 1
ATOM 1598 C C . LEU A 1 193 ? -11.983 -8.231 -3.031 1.00 92.12 193 LEU A C 1
ATOM 1600 O O . LEU A 1 193 ? -10.916 -8.765 -2.745 1.00 92.12 193 LEU A O 1
ATOM 1604 N N . ARG A 1 194 ? -12.201 -6.933 -2.781 1.00 93.12 194 ARG A N 1
ATOM 1605 C CA . ARG A 1 194 ? -11.212 -6.046 -2.146 1.00 93.12 194 ARG A CA 1
ATOM 1606 C C . ARG A 1 194 ? -10.842 -6.553 -0.747 1.00 93.12 194 ARG A C 1
ATOM 1608 O O . ARG A 1 194 ? -11.733 -6.968 -0.018 1.00 93.12 194 ARG A O 1
ATOM 1615 N N . GLY A 1 195 ? -9.573 -6.483 -0.348 1.00 90.44 195 GLY A N 1
ATOM 1616 C CA . GLY A 1 195 ? -9.147 -6.861 1.007 1.00 90.44 195 GLY A CA 1
ATOM 1617 C C . GLY A 1 195 ? -9.798 -6.004 2.104 1.00 90.44 195 GLY A C 1
ATOM 1618 O O . GLY A 1 195 ? -10.059 -4.816 1.894 1.00 90.44 195 GLY A O 1
ATOM 1619 N N . ARG A 1 196 ? -10.083 -6.608 3.266 1.00 89.81 196 ARG A N 1
ATOM 1620 C CA . ARG A 1 196 ? -10.808 -5.990 4.402 1.00 89.81 196 ARG A CA 1
ATOM 1621 C C . ARG A 1 196 ? -10.024 -4.878 5.101 1.00 89.81 196 ARG A C 1
ATOM 1623 O O . ARG A 1 196 ? -10.601 -4.063 5.809 1.00 89.81 196 ARG A O 1
ATOM 1630 N N . GLU A 1 197 ? -8.718 -4.832 4.892 1.00 88.00 197 GLU A N 1
ATOM 1631 C CA . GLU A 1 197 ? -7.817 -3.795 5.384 1.00 88.00 197 GLU A CA 1
ATOM 1632 C C . GLU A 1 197 ? -8.018 -2.437 4.691 1.00 88.00 197 GLU A C 1
ATOM 1634 O O . GLU A 1 197 ? -7.615 -1.403 5.226 1.00 88.00 197 GLU A O 1
ATOM 1639 N N . PHE A 1 198 ? -8.644 -2.415 3.509 1.00 92.56 198 PHE A N 1
ATOM 1640 C CA . PHE A 1 198 ? -8.941 -1.179 2.792 1.00 92.56 198 PHE A CA 1
ATOM 1641 C C . PHE A 1 198 ? -10.260 -0.564 3.256 1.00 92.56 198 PHE A C 1
ATOM 1643 O O . PHE A 1 198 ? -11.238 -1.269 3.489 1.00 92.56 198 PHE A O 1
ATOM 1650 N N . VAL A 1 199 ? -10.294 0.770 3.328 1.00 94.94 199 VAL A N 1
ATOM 1651 C CA . VAL A 1 199 ? -11.402 1.541 3.918 1.00 94.94 199 VAL A CA 1
ATOM 1652 C C . VAL A 1 199 ? -12.781 1.173 3.360 1.00 94.94 199 VAL A C 1
ATOM 1654 O O . VAL A 1 199 ? -13.696 0.946 4.140 1.00 94.94 199 VAL A O 1
ATOM 1657 N N . THR A 1 200 ? -12.921 1.019 2.042 1.00 95.69 200 THR A N 1
ATOM 1658 C CA . THR A 1 200 ? -14.193 0.675 1.386 1.00 95.69 200 THR A CA 1
ATOM 1659 C C . THR A 1 200 ? -14.726 -0.669 1.870 1.00 95.69 200 THR A C 1
ATOM 1661 O O . THR A 1 200 ? -15.860 -0.753 2.327 1.00 95.69 200 THR A O 1
ATOM 1664 N N . ARG A 1 201 ? -13.887 -1.712 1.856 1.00 95.62 201 ARG A N 1
ATOM 1665 C CA . ARG A 1 201 ? -14.281 -3.051 2.304 1.00 95.62 201 ARG A CA 1
ATOM 1666 C C . ARG A 1 201 ? -14.447 -3.140 3.818 1.00 95.62 201 ARG A C 1
ATOM 1668 O O . ARG A 1 201 ? -15.335 -3.842 4.285 1.00 95.62 201 ARG A O 1
ATOM 1675 N N . LYS A 1 202 ? -13.627 -2.419 4.588 1.00 96.56 202 LYS A N 1
ATOM 1676 C CA . LYS A 1 202 ? -13.813 -2.283 6.038 1.00 96.56 202 LYS A CA 1
ATOM 1677 C C . LYS A 1 202 ? -15.207 -1.734 6.346 1.00 96.56 202 LYS A C 1
ATOM 1679 O O . LYS A 1 202 ? -15.872 -2.266 7.228 1.00 96.56 202 LYS A O 1
ATOM 1684 N N . ILE A 1 203 ? -15.648 -0.705 5.617 1.00 97.88 203 ILE A N 1
ATOM 1685 C CA . ILE A 1 203 ? -16.979 -0.105 5.773 1.00 97.88 203 ILE A CA 1
ATOM 1686 C C . ILE A 1 203 ? -18.066 -1.113 5.397 1.00 97.88 203 ILE A C 1
ATOM 1688 O O . ILE A 1 203 ? -18.912 -1.399 6.236 1.00 97.88 203 ILE A O 1
ATOM 1692 N N . THR A 1 204 ? -18.035 -1.697 4.195 1.00 97.81 204 THR A N 1
ATOM 1693 C CA . THR A 1 204 ? -19.120 -2.583 3.733 1.00 97.81 204 THR A CA 1
ATOM 1694 C C . THR A 1 204 ? -19.263 -3.851 4.577 1.00 97.81 204 THR A C 1
ATOM 1696 O O . THR A 1 204 ? -20.382 -4.208 4.945 1.00 97.81 204 THR A O 1
ATOM 1699 N N . ASP A 1 205 ? -18.152 -4.475 4.984 1.00 96.75 205 ASP A N 1
ATOM 1700 C CA . ASP A 1 205 ? -18.160 -5.637 5.885 1.00 96.75 205 ASP A CA 1
ATOM 1701 C C . ASP A 1 205 ? -18.691 -5.274 7.279 1.00 96.75 205 ASP A C 1
ATOM 1703 O O . ASP A 1 205 ? -19.470 -6.017 7.876 1.00 96.75 205 ASP A O 1
ATOM 1707 N N . SER A 1 206 ? -18.311 -4.106 7.800 1.00 96.88 206 SER A N 1
ATOM 1708 C CA . SER A 1 206 ? -18.776 -3.651 9.113 1.00 96.88 206 SER A CA 1
ATOM 1709 C C . SER A 1 206 ? -20.253 -3.259 9.099 1.00 96.88 206 SER A C 1
ATOM 1711 O O . SER A 1 206 ? -20.971 -3.612 10.029 1.00 96.88 206 SER A O 1
ATOM 1713 N N . VAL A 1 207 ? -20.736 -2.605 8.038 1.00 97.69 207 VAL A N 1
ATOM 1714 C CA . VAL A 1 207 ? -22.164 -2.300 7.843 1.00 97.69 207 VAL A CA 1
ATOM 1715 C C . VAL A 1 207 ? -22.984 -3.587 7.781 1.00 97.69 207 VAL A C 1
ATOM 1717 O O . VAL A 1 207 ? -23.999 -3.700 8.469 1.00 97.69 207 VAL A O 1
ATOM 1720 N N . ALA A 1 208 ? -22.518 -4.590 7.030 1.00 96.94 208 ALA A N 1
ATOM 1721 C CA . ALA A 1 208 ? -23.157 -5.900 6.981 1.00 96.94 208 ALA A CA 1
ATOM 1722 C C . ALA A 1 208 ? -23.238 -6.550 8.374 1.00 96.94 208 ALA A C 1
ATOM 1724 O O . ALA A 1 208 ? -24.294 -7.032 8.783 1.00 96.94 208 ALA A O 1
ATOM 1725 N N . LYS A 1 209 ? -22.147 -6.512 9.148 1.00 96.25 209 LYS A N 1
ATOM 1726 C CA . LYS A 1 209 ? -22.126 -7.022 10.527 1.00 96.25 209 LYS A CA 1
ATOM 1727 C C . LYS A 1 209 ? -23.054 -6.255 11.460 1.00 96.25 209 LYS A C 1
ATOM 1729 O O . LYS A 1 209 ? -23.731 -6.893 12.259 1.00 96.25 209 LYS A O 1
ATOM 1734 N N . ILE A 1 210 ? -23.108 -4.928 11.358 1.00 96.69 210 ILE A N 1
ATOM 1735 C CA . ILE A 1 210 ? -24.010 -4.088 12.157 1.00 96.69 210 ILE A CA 1
ATOM 1736 C C . ILE A 1 210 ? -25.465 -4.446 11.858 1.00 96.69 210 ILE A C 1
ATOM 1738 O O . ILE A 1 210 ? -26.237 -4.685 12.785 1.00 96.69 210 ILE A O 1
ATOM 1742 N N . LYS A 1 211 ? -25.831 -4.570 10.576 1.00 96.12 211 LYS A N 1
ATOM 1743 C CA . LYS A 1 211 ? -27.186 -4.966 10.167 1.00 96.12 211 LYS A CA 1
ATOM 1744 C C . LYS A 1 211 ? -27.583 -6.338 10.721 1.00 96.12 211 LYS A C 1
ATOM 1746 O O . LYS A 1 211 ? -28.736 -6.531 11.090 1.00 96.12 211 LYS A O 1
ATOM 1751 N N . LEU A 1 212 ? -26.627 -7.263 10.815 1.00 95.56 212 LEU A N 1
ATOM 1752 C CA . LEU A 1 212 ? -26.818 -8.610 11.361 1.00 95.56 212 LEU A CA 1
ATOM 1753 C C . LEU A 1 212 ? -26.640 -8.696 12.890 1.00 95.56 212 LEU A C 1
ATOM 1755 O O . LEU A 1 212 ? -26.641 -9.799 13.434 1.00 95.56 212 LEU A O 1
ATOM 1759 N N . GLY A 1 213 ? -26.437 -7.572 13.588 1.00 95.12 213 GLY A N 1
ATOM 1760 C CA . GLY A 1 213 ? -26.251 -7.539 15.045 1.00 95.12 213 GLY A CA 1
ATOM 1761 C C . GLY A 1 213 ? -24.933 -8.147 15.543 1.00 95.12 213 GLY A C 1
ATOM 1762 O O . GLY A 1 213 ? -24.823 -8.505 16.711 1.00 95.12 213 GLY A O 1
ATOM 1763 N N . LYS A 1 214 ? -23.930 -8.290 14.668 1.00 95.31 214 LYS A N 1
ATOM 1764 C CA . LYS A 1 214 ? -22.613 -8.888 14.966 1.00 95.31 214 LYS A CA 1
ATOM 1765 C C . LYS A 1 214 ? -21.541 -7.861 15.338 1.00 95.31 214 LYS A C 1
ATOM 1767 O O . LYS A 1 214 ? -20.446 -8.243 15.744 1.00 95.31 214 LYS A O 1
ATOM 1772 N N . LEU A 1 215 ? -21.818 -6.578 15.131 1.00 96.31 215 LEU A N 1
ATOM 1773 C CA . LEU A 1 215 ? -20.925 -5.465 15.436 1.00 96.31 215 LEU A CA 1
ATOM 1774 C C . LEU A 1 215 ? -21.763 -4.269 15.889 1.00 96.31 215 LEU A C 1
ATOM 1776 O O . LEU A 1 215 ? -22.835 -4.033 15.340 1.00 96.31 215 LEU A O 1
ATOM 1780 N N . ASP A 1 216 ? -21.273 -3.513 16.868 1.00 94.69 216 ASP A N 1
ATOM 1781 C CA . ASP A 1 216 ? -22.003 -2.360 17.398 1.00 94.69 216 ASP A CA 1
ATOM 1782 C C . ASP A 1 216 ? -21.713 -1.055 16.661 1.00 94.69 216 ASP A C 1
ATOM 1784 O O . ASP A 1 216 ? -22.642 -0.302 16.385 1.00 94.69 216 ASP A O 1
ATOM 1788 N N . CYS A 1 217 ? -20.440 -0.786 16.357 1.00 95.38 217 CYS A N 1
ATOM 1789 C CA . CYS A 1 217 ? -20.006 0.437 15.687 1.00 95.38 217 CYS A CA 1
ATOM 1790 C C . CYS A 1 217 ? -18.736 0.212 14.852 1.00 95.38 217 CYS A C 1
ATOM 1792 O O . CYS A 1 217 ? -17.959 -0.715 15.100 1.00 95.38 217 CYS A O 1
ATOM 1794 N N . ILE A 1 218 ? -18.524 1.079 13.863 1.00 96.50 218 ILE A N 1
ATOM 1795 C CA . ILE A 1 218 ? -17.330 1.130 13.015 1.00 96.50 218 ILE A CA 1
ATOM 1796 C C . ILE A 1 218 ? -16.378 2.196 13.560 1.00 96.50 218 ILE A C 1
ATOM 1798 O O . ILE A 1 218 ? -16.786 3.323 13.821 1.00 96.50 218 ILE A O 1
ATOM 1802 N N . GLU A 1 219 ? -15.091 1.873 13.667 1.00 96.31 219 GLU A N 1
ATOM 1803 C CA . GLU A 1 219 ? -14.047 2.861 13.956 1.00 96.31 219 GLU A CA 1
ATOM 1804 C C . GLU A 1 219 ? -13.293 3.225 12.677 1.00 96.31 219 GLU A C 1
ATOM 1806 O O . GLU A 1 219 ? -12.762 2.331 12.010 1.00 96.31 219 GLU A O 1
ATOM 1811 N N . LEU A 1 220 ? -13.206 4.508 12.330 1.00 95.62 220 LEU A N 1
ATOM 1812 C CA . LEU A 1 220 ? -12.509 5.002 11.132 1.00 95.62 220 LEU A CA 1
ATOM 1813 C C . LEU A 1 220 ? -11.463 6.070 11.484 1.00 95.62 220 LEU A C 1
ATOM 1815 O O . LEU A 1 220 ? -11.362 6.488 12.628 1.00 95.62 220 LEU A O 1
ATOM 1819 N N . GLY A 1 221 ? -10.616 6.426 10.516 1.00 93.38 221 GLY A N 1
ATOM 1820 C CA . GLY A 1 221 ? -9.635 7.510 10.654 1.00 93.38 221 GLY A CA 1
ATOM 1821 C C . GLY A 1 221 ? -10.193 8.810 10.084 1.00 93.38 221 GLY A C 1
ATOM 1822 O O . GLY A 1 221 ? -11.314 9.188 10.398 1.00 93.38 221 GLY A O 1
ATOM 1823 N N . ASN A 1 222 ? -9.435 9.444 9.189 1.00 91.25 222 ASN A N 1
ATOM 1824 C CA . ASN A 1 222 ? -9.854 10.668 8.511 1.00 91.25 222 ASN A CA 1
ATOM 1825 C C . ASN A 1 222 ? -11.116 10.458 7.639 1.00 91.25 222 ASN A C 1
ATOM 1827 O O . ASN A 1 222 ? -11.063 9.760 6.620 1.00 91.25 222 ASN A O 1
ATOM 1831 N N . MET A 1 223 ? -12.225 11.090 8.035 1.00 93.50 223 MET A N 1
ATOM 1832 C CA . MET A 1 223 ? -13.528 11.038 7.356 1.00 93.50 223 MET A CA 1
ATOM 1833 C C . MET A 1 223 ? -13.618 11.955 6.127 1.00 93.50 223 MET A C 1
ATOM 1835 O O . MET A 1 223 ? -14.415 11.691 5.223 1.00 93.50 223 MET A O 1
ATOM 1839 N N . ASP A 1 224 ? -12.753 12.966 6.045 1.00 92.44 224 ASP A N 1
ATOM 1840 C CA . ASP A 1 224 ? -12.770 13.995 4.999 1.00 92.44 224 ASP A CA 1
ATOM 1841 C C . ASP A 1 224 ? -11.831 13.676 3.827 1.00 92.44 224 ASP A C 1
ATOM 1843 O O . ASP A 1 224 ? -11.783 14.406 2.836 1.00 92.44 224 ASP A O 1
ATOM 1847 N N . ALA A 1 225 ? -11.092 12.564 3.901 1.00 89.12 225 ALA A N 1
ATOM 1848 C CA . ALA A 1 225 ? -10.222 12.112 2.822 1.00 89.12 225 ALA A CA 1
ATOM 1849 C C . ALA A 1 225 ? -11.030 11.836 1.539 1.00 89.12 225 ALA A C 1
ATOM 1851 O O . ALA A 1 225 ? -11.932 10.995 1.535 1.00 89.12 225 ALA A O 1
ATOM 1852 N N . LYS A 1 226 ? -10.668 12.504 0.435 1.00 90.12 226 LYS A N 1
ATOM 1853 C CA . LYS A 1 226 ? -11.368 12.437 -0.858 1.00 90.12 226 LYS A CA 1
ATOM 1854 C C . LYS A 1 226 ? -10.677 11.509 -1.838 1.00 90.12 226 LYS A C 1
ATOM 1856 O O . LYS A 1 226 ? -9.457 11.594 -2.031 1.00 90.12 226 LYS A O 1
ATOM 1861 N N . ARG A 1 227 ? -11.431 10.604 -2.455 1.00 89.81 227 ARG A N 1
ATOM 1862 C CA . ARG A 1 227 ? -10.892 9.592 -3.370 1.00 89.81 227 ARG A CA 1
ATOM 1863 C C . ARG A 1 227 ? -11.782 9.410 -4.589 1.00 89.81 227 ARG A C 1
ATOM 1865 O O . ARG A 1 227 ? -13.002 9.389 -4.488 1.00 89.81 227 ARG A O 1
ATOM 1872 N N . ASP A 1 228 ? -11.131 9.193 -5.723 1.00 90.88 228 ASP A N 1
ATOM 1873 C CA . ASP A 1 228 ? -11.730 8.638 -6.931 1.00 90.88 228 ASP A CA 1
ATOM 1874 C C . ASP A 1 228 ? -11.791 7.111 -6.818 1.00 90.88 228 ASP A C 1
ATOM 1876 O O . ASP A 1 228 ? -10.757 6.436 -6.774 1.00 90.88 228 ASP A O 1
ATOM 1880 N N . TRP A 1 229 ? -13.008 6.582 -6.677 1.00 92.38 229 TRP A N 1
ATOM 1881 C CA . TRP A 1 229 ? -13.281 5.164 -6.462 1.00 92.38 229 TRP A CA 1
ATOM 1882 C C . TRP A 1 229 ? -13.946 4.543 -7.684 1.00 92.38 229 TRP A C 1
ATOM 1884 O O . TRP A 1 229 ? -15.123 4.772 -7.943 1.00 92.38 229 TRP A O 1
ATOM 1894 N N . GLY A 1 230 ? -13.210 3.677 -8.375 1.00 92.50 230 GLY A N 1
ATOM 1895 C CA . GLY A 1 230 ? -13.725 2.931 -9.521 1.00 92.50 230 GLY A CA 1
ATOM 1896 C C . GLY A 1 230 ? -14.013 1.457 -9.241 1.00 92.50 230 GLY A C 1
ATOM 1897 O O . GLY A 1 230 ? -13.628 0.909 -8.203 1.00 92.50 230 GLY A O 1
ATOM 1898 N N . PHE A 1 231 ? -14.652 0.780 -10.194 1.00 95.25 231 PHE A N 1
ATOM 1899 C CA . PHE A 1 231 ? -14.887 -0.663 -10.134 1.00 95.25 231 PHE A CA 1
ATOM 1900 C C . PHE A 1 231 ? -13.741 -1.451 -10.780 1.00 95.25 231 PHE A C 1
ATOM 1902 O O . PHE A 1 231 ? -13.338 -1.191 -11.910 1.00 95.25 231 PHE A O 1
ATOM 1909 N N . ALA A 1 232 ? -13.219 -2.460 -10.080 1.00 93.06 232 ALA A N 1
ATOM 1910 C CA . ALA A 1 232 ? -12.048 -3.220 -10.523 1.00 93.06 232 ALA A CA 1
ATOM 1911 C C . ALA A 1 232 ? -12.233 -3.913 -11.880 1.00 93.06 232 ALA A C 1
ATOM 1913 O O . ALA A 1 232 ? -11.266 -4.027 -12.627 1.00 93.06 232 ALA A O 1
ATOM 1914 N N . LYS A 1 233 ? -13.453 -4.351 -12.216 1.00 91.88 233 LYS A N 1
ATOM 1915 C CA . LYS A 1 233 ? -13.732 -4.997 -13.506 1.00 91.88 233 LYS A CA 1
ATOM 1916 C C . LYS A 1 233 ? -13.486 -4.040 -14.675 1.00 91.88 233 LYS A C 1
ATOM 1918 O O . LYS A 1 233 ? -12.782 -4.412 -15.609 1.00 91.88 233 LYS A O 1
ATOM 1923 N N . ASP A 1 234 ? -13.983 -2.811 -14.571 1.00 92.62 234 ASP A N 1
ATOM 1924 C CA . ASP A 1 234 ? -13.815 -1.776 -15.597 1.00 92.62 234 ASP A CA 1
ATOM 1925 C C . ASP A 1 234 ? -12.329 -1.446 -15.787 1.00 92.62 234 ASP A C 1
ATOM 1927 O O . ASP A 1 234 ? -11.850 -1.265 -16.902 1.00 92.62 234 ASP A O 1
ATOM 1931 N N . TYR A 1 235 ? -11.555 -1.440 -14.700 1.00 91.50 235 TYR A N 1
ATOM 1932 C CA . TYR A 1 235 ? -10.121 -1.154 -14.756 1.00 91.50 235 TYR A CA 1
ATOM 1933 C C . TYR A 1 235 ? -9.337 -2.279 -15.434 1.00 91.50 235 TYR A C 1
ATOM 1935 O O . TYR A 1 235 ? -8.397 -1.999 -16.172 1.00 91.50 235 TYR A O 1
ATOM 1943 N N . VAL A 1 236 ? -9.710 -3.543 -15.210 1.00 88.88 236 VAL A N 1
ATOM 1944 C CA . VAL A 1 236 ? -9.087 -4.689 -15.893 1.00 88.88 236 VAL A CA 1
ATOM 1945 C C . VAL A 1 236 ? -9.430 -4.690 -17.386 1.00 88.88 236 VAL A C 1
ATOM 1947 O O . VAL A 1 236 ? -8.563 -5.001 -18.198 1.00 88.88 236 VAL A O 1
ATOM 1950 N N . GLU A 1 237 ? -10.643 -4.275 -17.765 1.00 88.00 237 GLU A N 1
ATOM 1951 C CA . GLU A 1 237 ? -10.991 -4.021 -19.171 1.00 88.00 237 GLU A CA 1
ATOM 1952 C C . GLU A 1 237 ? -10.081 -2.939 -19.775 1.00 88.00 237 GLU A C 1
ATOM 1954 O O . GLU A 1 237 ? -9.524 -3.137 -20.850 1.00 88.00 237 GLU A O 1
ATOM 1959 N N . GLY A 1 238 ? -9.827 -1.846 -19.048 1.00 88.31 238 GLY A N 1
ATOM 1960 C CA . GLY A 1 238 ? -8.880 -0.814 -19.474 1.00 88.31 238 GLY A CA 1
ATOM 1961 C C . GLY A 1 238 ? -7.453 -1.341 -19.650 1.00 88.31 238 GLY A C 1
ATOM 1962 O O . GLY A 1 238 ? -6.815 -1.038 -20.653 1.00 88.31 238 GLY A O 1
ATOM 1963 N N . MET A 1 239 ? -6.966 -2.188 -18.735 1.00 84.56 239 MET A N 1
ATOM 1964 C CA . MET A 1 239 ? -5.659 -2.854 -18.878 1.00 84.56 239 MET A CA 1
ATOM 1965 C C . MET A 1 239 ? -5.594 -3.733 -20.133 1.00 84.56 239 MET A C 1
ATOM 1967 O O . MET A 1 239 ? -4.561 -3.782 -20.795 1.00 84.56 239 MET A O 1
ATOM 1971 N N . TYR A 1 240 ? -6.687 -4.422 -20.466 1.00 85.00 240 TYR A N 1
ATOM 1972 C CA . TYR A 1 240 ? -6.780 -5.204 -21.695 1.00 85.00 240 TYR A CA 1
ATOM 1973 C C . TYR A 1 240 ? -6.756 -4.308 -22.941 1.00 85.00 240 TYR A C 1
ATOM 1975 O O . TYR A 1 240 ? -5.980 -4.583 -23.854 1.00 85.00 240 TYR A O 1
ATOM 1983 N N . LEU A 1 241 ? -7.534 -3.220 -22.961 1.00 82.81 241 LEU A N 1
ATOM 1984 C CA . LEU A 1 241 ? -7.586 -2.271 -24.082 1.00 82.81 241 LEU A CA 1
ATOM 1985 C C . LEU A 1 241 ? -6.241 -1.592 -24.339 1.00 82.81 241 LEU A C 1
ATOM 1987 O O . LEU A 1 241 ? -5.854 -1.425 -25.490 1.00 82.81 241 LEU A O 1
ATOM 1991 N N . MET A 1 242 ? -5.493 -1.267 -23.282 1.00 82.94 242 MET A N 1
ATOM 1992 C CA . MET A 1 242 ? -4.128 -0.754 -23.408 1.00 82.94 242 MET A CA 1
ATOM 1993 C C . MET A 1 242 ? -3.243 -1.688 -24.249 1.00 82.94 242 MET A C 1
ATOM 1995 O O . MET A 1 242 ? -2.461 -1.217 -25.070 1.00 82.94 242 MET A O 1
ATOM 1999 N N . LEU A 1 243 ? -3.372 -3.010 -24.068 1.00 78.12 243 LEU A N 1
ATOM 2000 C CA . LEU A 1 243 ? -2.620 -4.010 -24.837 1.00 78.12 243 LEU A CA 1
ATOM 2001 C C . LEU A 1 243 ? -3.070 -4.118 -26.300 1.00 78.12 243 LEU A C 1
ATOM 2003 O O . LEU A 1 243 ? -2.347 -4.706 -27.098 1.00 78.12 243 LEU A O 1
ATOM 2007 N N . GLN A 1 244 ? -4.242 -3.577 -26.641 1.00 83.44 244 GLN A N 1
ATOM 2008 C CA . GLN A 1 244 ? -4.775 -3.563 -28.006 1.00 83.44 244 GLN A CA 1
ATOM 2009 C C . GLN A 1 244 ? -4.467 -2.258 -28.756 1.00 83.44 244 GLN A C 1
ATOM 2011 O O . GLN A 1 244 ? -4.831 -2.139 -29.922 1.00 83.44 244 GLN A O 1
ATOM 2016 N N . ALA A 1 245 ? -3.844 -1.268 -28.109 1.00 78.00 245 ALA A N 1
ATOM 2017 C CA . ALA A 1 245 ? -3.566 0.022 -28.732 1.00 78.00 245 ALA A CA 1
ATOM 2018 C C . ALA A 1 245 ? -2.496 -0.087 -29.832 1.00 78.00 245 ALA A C 1
ATOM 2020 O O . ALA A 1 245 ? -1.522 -0.822 -29.685 1.00 78.00 245 ALA A O 1
ATOM 2021 N N . ASP A 1 246 ? -2.615 0.718 -30.893 1.00 76.94 246 ASP A N 1
ATOM 2022 C CA . ASP A 1 246 ? -1.647 0.734 -32.006 1.00 76.94 246 ASP A CA 1
ATOM 2023 C C . ASP A 1 246 ? -0.230 1.136 -31.567 1.00 76.94 246 ASP A C 1
ATOM 2025 O O . ASP A 1 246 ? 0.771 0.720 -32.155 1.00 76.94 246 ASP A O 1
ATOM 2029 N N . LYS A 1 247 ? -0.135 1.989 -30.540 1.00 77.31 247 LYS A N 1
ATOM 2030 C CA . LYS A 1 247 ? 1.127 2.486 -29.986 1.00 77.31 247 LYS A CA 1
ATOM 2031 C C . LYS A 1 247 ? 1.159 2.300 -28.478 1.00 77.31 247 LYS A C 1
ATOM 2033 O O . LYS A 1 247 ? 0.212 2.633 -27.772 1.00 77.31 247 LYS A O 1
ATOM 2038 N N . ALA A 1 248 ? 2.295 1.790 -28.015 1.00 75.69 248 ALA A N 1
ATOM 2039 C CA . ALA A 1 248 ? 2.626 1.666 -26.609 1.00 75.69 248 ALA A CA 1
ATOM 2040 C C . ALA A 1 248 ? 2.624 3.055 -25.966 1.00 75.69 248 ALA A C 1
ATOM 2042 O O . ALA A 1 248 ? 3.326 3.955 -26.427 1.00 75.69 248 ALA A O 1
ATOM 2043 N N . ASP A 1 249 ? 1.823 3.226 -24.919 1.00 76.88 249 ASP A N 1
ATOM 2044 C CA . ASP A 1 249 ? 1.707 4.491 -24.206 1.00 76.88 249 ASP A CA 1
ATOM 2045 C C . ASP A 1 249 ? 1.200 4.262 -22.771 1.00 76.88 249 ASP A C 1
ATOM 2047 O O . ASP A 1 249 ? 0.881 3.141 -22.354 1.00 76.88 249 ASP A O 1
ATOM 2051 N N . THR A 1 250 ? 1.135 5.342 -22.003 1.00 78.50 250 THR A N 1
ATOM 2052 C CA . THR A 1 250 ? 0.632 5.403 -20.638 1.00 78.50 250 THR A CA 1
ATOM 2053 C C . THR A 1 250 ? -0.729 6.081 -20.576 1.00 78.50 250 THR A C 1
ATOM 2055 O O . THR A 1 250 ? -0.970 7.118 -21.203 1.00 78.50 250 THR A O 1
ATOM 2058 N N . PHE A 1 251 ? -1.615 5.503 -19.765 1.00 80.12 251 PHE A N 1
ATOM 2059 C CA . PHE A 1 251 ? -2.987 5.973 -19.606 1.00 80.12 251 PHE A CA 1
ATOM 2060 C C . PHE A 1 251 ? -3.362 6.076 -18.128 1.00 80.12 251 PHE A C 1
ATOM 2062 O O . PHE A 1 251 ? -2.914 5.289 -17.287 1.00 80.12 251 PHE A O 1
ATOM 2069 N N . VAL A 1 252 ? -4.205 7.057 -17.817 1.00 86.25 252 VAL A N 1
ATOM 2070 C CA . VAL A 1 252 ? -4.857 7.187 -16.514 1.00 86.25 252 VAL A CA 1
ATOM 2071 C C . VAL A 1 252 ? -6.225 6.526 -16.622 1.00 86.25 252 VAL A C 1
ATOM 2073 O O . VAL A 1 252 ? -7.042 6.937 -17.438 1.00 86.25 252 VAL A O 1
ATOM 2076 N N . LEU A 1 253 ? -6.465 5.503 -15.800 1.00 88.94 253 LEU A N 1
ATOM 2077 C CA . LEU A 1 253 ? -7.787 4.903 -15.627 1.00 88.94 253 LEU A CA 1
ATOM 2078 C C . LEU A 1 253 ? -8.377 5.435 -14.322 1.00 88.94 253 LEU A C 1
ATOM 2080 O O . LEU A 1 253 ? -7.820 5.204 -13.248 1.00 88.94 253 LEU A O 1
ATOM 2084 N N . ALA A 1 254 ? -9.458 6.196 -14.425 1.00 91.06 254 ALA A N 1
ATOM 2085 C CA . ALA A 1 254 ? -10.075 6.921 -13.321 1.00 91.06 254 ALA A CA 1
ATOM 2086 C C . ALA A 1 254 ? -11.557 7.166 -13.614 1.00 91.06 254 ALA A C 1
ATOM 2088 O O . ALA A 1 254 ? -11.956 7.126 -14.779 1.00 91.06 254 ALA A O 1
ATOM 2089 N N . THR A 1 255 ? -12.360 7.430 -12.581 1.00 91.31 255 THR A N 1
ATOM 2090 C CA . THR A 1 255 ? -13.768 7.797 -12.780 1.00 91.31 255 THR A CA 1
ATOM 2091 C C . THR A 1 255 ? -13.969 9.288 -13.025 1.00 91.31 255 THR A C 1
ATOM 2093 O O . THR A 1 255 ? -15.011 9.678 -13.544 1.00 91.31 255 THR A O 1
ATOM 2096 N N . ASN A 1 256 ? -12.972 10.117 -12.683 1.00 91.94 256 ASN A N 1
ATOM 2097 C CA . ASN A 1 256 ? -13.065 11.579 -12.677 1.00 91.94 256 ASN A CA 1
ATOM 2098 C C . ASN A 1 256 ? -14.149 12.119 -11.724 1.00 91.94 256 ASN A C 1
ATOM 2100 O O . ASN A 1 256 ? -14.620 13.246 -11.867 1.00 91.94 256 ASN A O 1
ATOM 2104 N N . ARG A 1 257 ? -14.544 11.313 -10.736 1.00 91.81 257 ARG A N 1
ATOM 2105 C CA . ARG A 1 257 ? -15.439 11.685 -9.641 1.00 91.81 257 ARG A CA 1
ATOM 2106 C C . ARG A 1 257 ? -14.711 11.427 -8.333 1.00 91.81 257 ARG A C 1
ATOM 2108 O O . ARG A 1 257 ? -14.050 10.406 -8.195 1.00 91.81 257 ARG A O 1
ATOM 2115 N N . THR A 1 258 ? -14.828 12.336 -7.370 1.00 90.69 258 THR A N 1
ATOM 2116 C CA . THR A 1 258 ? -14.248 12.169 -6.033 1.00 90.69 258 THR A CA 1
ATOM 2117 C C . THR A 1 258 ? -15.340 12.297 -4.986 1.00 90.69 258 THR A C 1
ATOM 2119 O O . THR A 1 258 ? -16.225 13.133 -5.131 1.00 90.69 258 THR A O 1
ATOM 2122 N N . GLU A 1 259 ? -15.259 11.489 -3.939 1.00 95.25 259 GLU A N 1
ATOM 2123 C CA . GLU A 1 259 ? -16.157 11.542 -2.785 1.00 95.25 259 GLU A CA 1
ATOM 2124 C C . GLU A 1 259 ? -15.337 11.375 -1.501 1.00 95.25 259 GLU A C 1
ATOM 2126 O O . GLU A 1 259 ? -14.216 10.848 -1.533 1.00 95.25 259 GLU A O 1
ATOM 2131 N N . THR A 1 260 ? -15.866 11.833 -0.367 1.00 96.44 260 THR A N 1
ATOM 2132 C CA . THR A 1 260 ? -15.209 11.655 0.936 1.00 96.44 260 THR A CA 1
ATOM 2133 C C . THR A 1 260 ? -15.459 10.259 1.510 1.00 96.44 260 THR A C 1
ATOM 2135 O O . THR A 1 260 ? -16.370 9.532 1.098 1.00 96.44 260 THR A O 1
ATOM 2138 N N . VAL A 1 261 ? -14.669 9.859 2.512 1.00 95.69 261 VAL A N 1
ATOM 2139 C CA . VAL A 1 261 ? -14.942 8.631 3.283 1.00 95.69 261 VAL A CA 1
ATOM 2140 C C . VAL A 1 261 ? -16.318 8.710 3.952 1.00 95.69 261 VAL A C 1
ATOM 2142 O O . VAL A 1 261 ? -17.040 7.713 3.973 1.00 95.69 261 VAL A O 1
ATOM 2145 N N . ARG A 1 262 ? -16.714 9.893 4.430 1.00 97.00 262 ARG A N 1
ATOM 2146 C CA . ARG A 1 262 ? -18.051 10.180 4.969 1.00 97.00 262 ARG A CA 1
ATOM 2147 C C . ARG A 1 262 ? -19.175 9.903 3.974 1.00 97.00 262 ARG A C 1
ATOM 2149 O O . ARG A 1 262 ? -20.158 9.252 4.338 1.00 97.00 262 ARG A O 1
ATOM 2156 N N . ASP A 1 263 ? -19.020 10.330 2.726 1.00 97.50 263 ASP A N 1
ATOM 2157 C CA . ASP A 1 263 ? -20.012 10.078 1.676 1.00 97.50 263 ASP A CA 1
ATOM 2158 C C . ASP A 1 263 ? -20.141 8.573 1.414 1.00 97.50 263 ASP A C 1
ATOM 2160 O O . ASP A 1 263 ? -21.247 8.032 1.353 1.00 97.50 263 ASP A O 1
ATOM 2164 N N . PHE A 1 264 ? -19.012 7.857 1.362 1.00 97.75 264 PHE A N 1
ATOM 2165 C CA . PHE A 1 264 ? -19.007 6.403 1.185 1.00 97.75 264 PHE A CA 1
ATOM 2166 C C . PHE A 1 264 ? -19.677 5.660 2.349 1.00 97.75 264 PHE A C 1
ATOM 2168 O O . PHE A 1 264 ? -20.451 4.729 2.122 1.00 97.75 264 PHE A O 1
ATOM 2175 N N . VAL A 1 265 ? -19.424 6.083 3.592 1.00 98.06 265 VAL A N 1
ATOM 2176 C CA . VAL A 1 265 ? -20.120 5.567 4.783 1.00 98.06 265 VAL A CA 1
ATOM 2177 C C . VAL A 1 265 ? -21.626 5.781 4.655 1.00 98.06 265 VAL A C 1
ATOM 2179 O O . VAL A 1 265 ? -22.395 4.839 4.837 1.00 98.06 265 VAL A O 1
ATOM 2182 N N . THR A 1 266 ? -22.048 6.988 4.282 1.00 97.94 266 THR A N 1
ATOM 2183 C CA . THR A 1 266 ? -23.466 7.327 4.111 1.00 97.94 266 THR A CA 1
ATOM 2184 C C . THR A 1 266 ? -24.129 6.447 3.052 1.00 97.94 266 THR A C 1
ATOM 2186 O O . THR A 1 266 ? -25.189 5.874 3.303 1.00 97.94 266 THR A O 1
ATOM 2189 N N . MET A 1 267 ? -23.478 6.257 1.899 1.00 97.69 267 MET A N 1
ATOM 2190 C CA . MET A 1 267 ? -23.956 5.355 0.845 1.00 97.69 267 MET A CA 1
ATOM 2191 C C . MET A 1 267 ? -24.065 3.901 1.326 1.00 97.69 267 MET A C 1
ATOM 2193 O O . MET A 1 267 ? -25.053 3.229 1.028 1.00 97.69 267 MET A O 1
ATOM 2197 N N . ALA A 1 268 ? -23.087 3.417 2.096 1.00 98.06 268 ALA A N 1
ATOM 2198 C CA . ALA A 1 268 ? -23.073 2.040 2.581 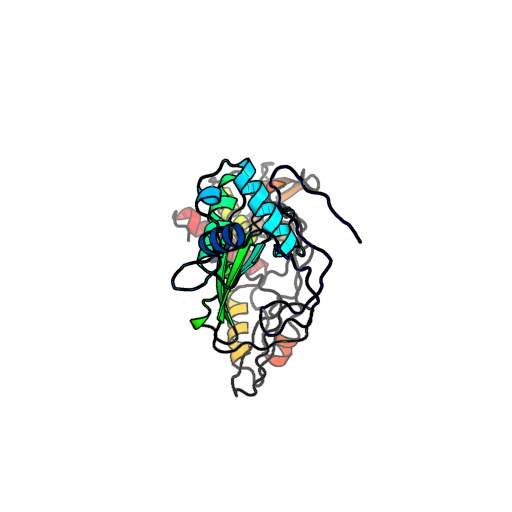1.00 98.06 268 ALA A CA 1
ATOM 2199 C C . ALA A 1 268 ? -24.200 1.760 3.587 1.00 98.06 268 ALA A C 1
ATOM 2201 O O . ALA A 1 268 ? -24.879 0.742 3.471 1.00 98.06 268 ALA A O 1
ATOM 2202 N N . PHE A 1 269 ? -24.442 2.663 4.545 1.00 98.06 269 PHE A N 1
ATOM 2203 C CA . PHE A 1 269 ? -25.553 2.521 5.495 1.00 98.06 269 PHE A CA 1
ATOM 2204 C C . PHE A 1 269 ? -26.920 2.674 4.820 1.00 98.06 269 PHE A C 1
ATOM 2206 O O . PHE A 1 269 ? -27.845 1.920 5.131 1.00 98.06 269 PHE A O 1
ATOM 2213 N N . LYS A 1 270 ? -27.031 3.561 3.824 1.00 97.06 270 LYS A N 1
ATOM 2214 C CA . LYS A 1 270 ? -28.244 3.683 3.008 1.00 97.06 270 LYS A CA 1
ATOM 2215 C C . LYS A 1 270 ? -28.579 2.378 2.278 1.00 97.06 270 LYS A C 1
ATOM 2217 O O . LYS A 1 270 ? -29.750 2.038 2.174 1.00 97.06 270 LYS A O 1
ATOM 2222 N N . ALA A 1 271 ? -27.577 1.611 1.838 1.00 96.44 271 ALA A N 1
ATOM 2223 C CA . ALA A 1 271 ? -27.782 0.312 1.188 1.00 96.44 271 ALA A CA 1
ATOM 2224 C C . ALA A 1 271 ? -28.377 -0.776 2.111 1.00 96.44 271 ALA A C 1
ATOM 2226 O O . ALA A 1 271 ? -28.774 -1.831 1.621 1.00 96.44 271 ALA A O 1
ATOM 2227 N N . VAL A 1 272 ? -28.439 -0.537 3.428 1.00 96.38 272 VAL A N 1
ATOM 2228 C CA . VAL A 1 272 ? -29.107 -1.409 4.413 1.00 96.38 272 VAL A CA 1
ATOM 2229 C C . VAL A 1 272 ? -30.262 -0.712 5.139 1.00 96.38 272 VAL A C 1
ATOM 2231 O O . VAL A 1 272 ? -30.644 -1.138 6.237 1.00 96.38 272 VAL A O 1
ATOM 2234 N N . ASP A 1 273 ? -30.804 0.346 4.530 1.00 96.88 273 ASP A N 1
ATOM 2235 C CA . ASP A 1 273 ? -31.934 1.141 5.021 1.00 96.88 273 ASP A CA 1
ATOM 2236 C C . ASP A 1 273 ? -31.678 1.793 6.390 1.00 96.88 273 ASP A C 1
ATOM 2238 O O . ASP A 1 273 ? -32.557 1.855 7.249 1.00 96.88 273 ASP A O 1
ATOM 2242 N N . ILE A 1 274 ? -30.445 2.253 6.625 1.00 96.56 274 ILE A N 1
ATOM 2243 C CA . ILE A 1 274 ? -30.072 2.998 7.831 1.00 96.56 274 ILE A CA 1
ATOM 2244 C C . ILE A 1 274 ? -29.679 4.419 7.435 1.00 96.56 274 ILE A C 1
ATOM 2246 O O . ILE A 1 274 ? -28.715 4.629 6.700 1.00 96.56 274 ILE A O 1
ATOM 2250 N N . GLU A 1 275 ? -30.399 5.403 7.971 1.00 97.12 275 GLU A N 1
ATOM 2251 C CA . GLU A 1 275 ? -30.036 6.811 7.832 1.00 97.12 275 GLU A CA 1
ATOM 2252 C C . GLU A 1 275 ? -29.111 7.258 8.963 1.00 97.12 275 GLU A C 1
ATOM 2254 O O . GLU A 1 275 ? -29.396 7.041 10.146 1.00 97.12 275 GLU A O 1
ATOM 2259 N N . LEU A 1 276 ? -28.013 7.915 8.586 1.00 97.50 276 LEU A N 1
ATOM 2260 C CA . LEU A 1 276 ? -27.039 8.465 9.519 1.00 97.50 276 LEU A CA 1
ATOM 2261 C C . LEU A 1 276 ? -27.219 9.970 9.722 1.00 97.50 276 LEU A C 1
ATOM 2263 O O . LEU A 1 276 ? -27.605 10.701 8.809 1.00 97.50 276 LEU A O 1
ATOM 2267 N N . GLU A 1 277 ? -26.870 10.426 10.917 1.00 97.50 277 GLU A N 1
ATOM 2268 C CA . GLU A 1 277 ? -26.643 11.827 11.257 1.00 97.50 277 GLU A CA 1
ATOM 2269 C C . GLU A 1 277 ? -25.248 11.961 11.869 1.00 97.50 277 GLU A C 1
ATOM 2271 O O . GLU A 1 277 ? -24.901 11.214 12.784 1.00 97.50 277 GLU A O 1
ATOM 2276 N N . PHE A 1 278 ? -24.442 12.877 11.333 1.00 97.12 278 PHE A N 1
ATOM 2277 C CA . PHE A 1 278 ? -23.090 13.144 11.819 1.00 97.12 278 PHE A CA 1
ATOM 2278 C C . PHE A 1 278 ? -23.122 14.272 12.848 1.00 97.12 278 PHE A C 1
ATOM 2280 O O . PHE A 1 278 ? -23.803 15.276 12.643 1.00 97.12 278 PHE A O 1
ATOM 2287 N N . GLN A 1 279 ? -22.401 14.087 13.950 1.00 95.12 279 GLN A N 1
ATOM 2288 C CA . GLN A 1 279 ? -22.322 15.024 15.067 1.00 95.12 279 GLN A CA 1
ATOM 2289 C C . GLN A 1 279 ? -20.877 15.116 15.561 1.00 95.12 279 GLN A C 1
ATOM 2291 O O . GLN A 1 279 ? -20.153 14.121 15.545 1.00 95.12 279 GLN A O 1
ATOM 2296 N N . GLY A 1 280 ? -20.481 16.293 16.045 1.00 93.50 280 GLY A N 1
ATOM 2297 C CA . GLY A 1 280 ? -19.098 16.570 16.436 1.00 93.50 280 GLY A CA 1
ATOM 2298 C C . GLY A 1 280 ? -18.210 16.928 15.244 1.00 93.50 280 GLY A C 1
ATOM 2299 O O . GLY A 1 280 ? -18.682 17.062 14.117 1.00 93.50 280 GLY A O 1
ATOM 2300 N N . GLU A 1 281 ? -16.921 17.108 15.510 1.00 86.00 281 GLU A N 1
ATOM 2301 C CA . GLU A 1 281 ? -15.924 17.504 14.515 1.00 86.00 281 GLU A CA 1
ATOM 2302 C C . GLU A 1 281 ? -14.612 16.747 14.756 1.00 86.00 281 GLU A C 1
ATOM 2304 O O . GLU A 1 281 ? -14.289 16.380 15.887 1.00 86.00 281 GLU A O 1
ATOM 2309 N N . ALA A 1 282 ? -13.839 16.533 13.688 1.00 86.62 282 ALA A N 1
ATOM 2310 C CA . ALA A 1 282 ? -12.518 15.905 13.734 1.00 86.62 282 ALA A CA 1
ATOM 2311 C C . ALA A 1 282 ? -12.493 14.575 14.523 1.00 86.62 282 ALA A C 1
ATOM 2313 O O . ALA A 1 282 ? -13.145 13.611 14.132 1.00 86.62 282 ALA A O 1
ATOM 2314 N N . GLU A 1 283 ? -11.710 14.489 15.601 1.00 89.81 283 GLU A N 1
ATOM 2315 C CA . GLU A 1 283 ? -11.542 13.256 16.386 1.00 89.81 283 GLU A CA 1
ATOM 2316 C C . GLU A 1 283 ? -12.760 12.918 17.258 1.00 89.81 283 GLU A C 1
ATOM 2318 O O . GLU A 1 283 ? -12.958 11.748 17.588 1.00 89.81 283 GLU A O 1
ATOM 2323 N N . ASP A 1 284 ? -13.587 13.917 17.579 1.00 89.75 284 ASP A N 1
ATOM 2324 C CA . ASP A 1 284 ? -14.813 13.763 18.371 1.00 89.75 284 ASP A CA 1
ATOM 2325 C C . ASP A 1 284 ? -16.034 13.442 17.497 1.00 89.75 284 ASP A C 1
ATOM 2327 O O . ASP A 1 284 ? -17.154 13.296 17.993 1.00 89.75 284 ASP A O 1
ATOM 2331 N N . GLU A 1 285 ? -15.836 13.334 16.184 1.00 93.81 285 GLU A N 1
ATOM 2332 C CA . GLU A 1 285 ? -16.915 13.083 15.252 1.00 93.81 285 GLU A CA 1
ATOM 2333 C C . GLU A 1 285 ? -17.476 11.657 15.360 1.00 93.81 285 GLU A C 1
ATOM 2335 O O . GLU A 1 285 ? -16.765 10.641 15.323 1.00 93.81 285 GLU A O 1
ATOM 2340 N N . ILE A 1 286 ? -18.805 11.590 15.419 1.00 96.81 286 ILE A N 1
ATOM 2341 C CA . ILE A 1 286 ? -19.592 10.362 15.442 1.00 96.81 286 ILE A CA 1
ATOM 2342 C C . ILE A 1 286 ? -20.689 10.403 14.379 1.00 96.81 286 ILE A C 1
ATOM 2344 O O . ILE A 1 286 ? -21.169 11.465 13.989 1.00 96.81 286 ILE A O 1
ATOM 2348 N N . ALA A 1 287 ? -21.134 9.226 13.944 1.00 97.69 287 ALA A N 1
ATOM 2349 C CA . ALA A 1 287 ? -22.363 9.075 13.176 1.00 97.69 287 ALA A CA 1
ATOM 2350 C C . ALA A 1 287 ? -23.356 8.222 13.961 1.00 97.69 287 ALA A C 1
ATOM 2352 O O . ALA A 1 287 ? -23.042 7.087 14.338 1.00 97.69 287 ALA A O 1
ATOM 2353 N N . ILE A 1 288 ? -24.556 8.749 14.181 1.00 97.69 288 ILE A N 1
ATOM 2354 C CA . ILE A 1 288 ? -25.656 8.053 14.849 1.00 97.69 288 ILE A CA 1
ATOM 2355 C C . ILE A 1 288 ? -26.698 7.589 13.832 1.00 97.69 288 ILE A C 1
ATOM 2357 O O . ILE A 1 288 ? -26.908 8.225 12.803 1.00 97.69 288 ILE A O 1
ATOM 2361 N N . ASN A 1 289 ? -27.377 6.481 14.118 1.00 97.44 289 ASN A N 1
ATOM 2362 C CA . ASN A 1 289 ? -28.576 6.099 13.378 1.00 97.44 289 ASN A CA 1
ATOM 2363 C C . ASN A 1 289 ? -29.744 6.988 13.822 1.00 97.44 289 ASN A C 1
ATOM 2365 O O . ASN A 1 289 ? -30.158 6.914 14.981 1.00 97.44 289 ASN A O 1
ATOM 2369 N N . LYS A 1 290 ? -30.313 7.761 12.892 1.00 96.38 290 LYS A N 1
ATOM 2370 C CA . LYS A 1 290 ? -31.395 8.723 13.166 1.00 96.38 290 LYS A CA 1
ATOM 2371 C C . LYS A 1 290 ? -32.616 8.115 13.852 1.00 96.38 290 LYS A C 1
ATOM 2373 O O . LYS A 1 290 ? -33.227 8.754 14.698 1.00 96.38 290 LYS A O 1
ATOM 2378 N N . ALA A 1 291 ? -32.971 6.880 13.508 1.00 95.88 291 ALA A N 1
ATOM 2379 C CA . ALA A 1 291 ? -34.161 6.225 14.042 1.00 95.88 291 ALA A CA 1
ATOM 2380 C C . ALA A 1 291 ? -33.974 5.696 15.473 1.00 95.88 291 ALA A C 1
ATOM 2382 O O . ALA A 1 291 ? -34.953 5.504 16.187 1.00 95.88 291 ALA A O 1
ATOM 2383 N N . THR A 1 292 ? -32.734 5.419 15.891 1.00 95.56 292 THR A N 1
ATOM 2384 C CA . THR A 1 292 ? -32.454 4.723 17.164 1.00 95.56 292 THR A CA 1
ATOM 2385 C C . THR A 1 292 ? -31.584 5.521 18.128 1.00 95.56 292 THR A C 1
ATOM 2387 O O . THR A 1 292 ? -31.488 5.156 19.295 1.00 95.56 292 THR A O 1
ATOM 2390 N N . GLY A 1 293 ? -30.896 6.561 17.653 1.00 95.25 293 GLY A N 1
ATOM 2391 C CA . GLY A 1 293 ? -29.885 7.296 18.412 1.00 95.25 293 GLY A CA 1
ATOM 2392 C C . GLY A 1 293 ? -28.601 6.504 18.693 1.00 95.25 293 GLY A C 1
ATOM 2393 O O . GLY A 1 293 ? -27.701 7.020 19.351 1.00 95.25 293 GLY A O 1
ATOM 2394 N N . LYS A 1 294 ? -28.474 5.256 18.217 1.00 96.19 294 LYS A N 1
ATOM 2395 C CA . LYS A 1 294 ? -27.283 4.432 18.465 1.00 96.19 294 LYS A CA 1
ATOM 2396 C C . LYS A 1 294 ? -26.109 4.922 17.615 1.00 96.19 294 LYS A C 1
ATOM 2398 O O . LYS A 1 294 ? -26.259 5.133 16.411 1.00 96.19 294 LYS A O 1
ATOM 2403 N N . ILE A 1 295 ? -24.935 5.039 18.235 1.00 97.31 295 ILE A N 1
ATOM 2404 C CA . ILE A 1 295 ? -23.674 5.355 17.554 1.00 97.31 295 ILE A CA 1
ATOM 2405 C C . ILE A 1 295 ? -23.297 4.196 16.630 1.00 97.31 295 ILE A C 1
ATOM 2407 O O . ILE A 1 295 ? -23.104 3.069 17.084 1.00 97.31 295 ILE A O 1
ATOM 2411 N N . MET A 1 296 ? -23.175 4.493 15.340 1.00 97.12 296 MET A N 1
ATOM 2412 C CA . MET A 1 296 ? -22.837 3.538 14.286 1.00 97.12 296 MET A CA 1
ATOM 2413 C C . MET A 1 296 ? -21.399 3.693 13.806 1.00 97.12 296 MET A C 1
ATOM 2415 O O . MET A 1 296 ? -20.774 2.703 13.431 1.00 97.12 296 MET A O 1
ATOM 2419 N N . VAL A 1 297 ? -20.859 4.912 13.823 1.00 97.81 297 VAL A N 1
ATOM 2420 C CA . VAL A 1 297 ? -19.483 5.208 13.406 1.00 97.81 297 VAL A CA 1
ATOM 2421 C C . VAL A 1 297 ? -18.855 6.178 14.395 1.00 97.81 297 VAL A C 1
ATOM 2423 O O . VAL A 1 297 ? -19.538 7.067 14.897 1.00 97.81 297 VAL A O 1
ATOM 2426 N N . LYS A 1 298 ? -17.563 6.014 14.665 1.00 96.62 298 LYS A N 1
ATOM 2427 C CA . LYS A 1 298 ? -16.759 6.968 15.433 1.00 96.62 298 LYS A CA 1
ATOM 2428 C C . LYS A 1 298 ? -15.360 7.104 14.841 1.00 96.62 298 LYS A C 1
ATOM 2430 O O . LYS A 1 298 ? -14.820 6.138 14.282 1.00 96.62 298 LYS A O 1
ATOM 2435 N N . VAL A 1 299 ? -14.769 8.281 14.986 1.00 94.75 299 VAL A N 1
ATOM 2436 C CA . VAL A 1 299 ? -13.375 8.515 14.611 1.00 94.75 299 VAL A CA 1
ATOM 2437 C C . VAL A 1 299 ? -12.438 7.941 15.681 1.00 94.75 299 VAL A C 1
ATOM 2439 O O . VAL A 1 299 ? -12.721 7.951 16.876 1.00 94.75 299 VAL A O 1
ATOM 2442 N N . ASN A 1 300 ? -11.330 7.343 15.246 1.00 92.12 300 ASN A N 1
ATOM 2443 C CA . ASN A 1 300 ? -10.271 6.833 16.107 1.00 92.12 300 ASN A CA 1
ATOM 2444 C C . ASN A 1 300 ? -8.903 7.285 15.553 1.00 92.12 300 ASN A C 1
ATOM 2446 O O . ASN A 1 300 ? -8.496 6.821 14.475 1.00 92.12 300 ASN A O 1
ATOM 2450 N N . PRO A 1 301 ? -8.148 8.113 16.306 1.00 87.81 301 PRO A N 1
ATOM 2451 C CA . PRO A 1 301 ? -6.848 8.651 15.895 1.00 87.81 301 PRO A CA 1
ATOM 2452 C C . PRO A 1 301 ? -5.826 7.588 15.466 1.00 87.81 301 PRO A C 1
ATOM 2454 O O . PRO A 1 301 ? -4.960 7.846 14.635 1.00 87.81 301 PRO A O 1
ATOM 2457 N N . LYS A 1 302 ? -5.948 6.344 15.954 1.00 91.00 302 LYS A N 1
ATOM 2458 C CA . LYS A 1 302 ? -5.056 5.230 15.574 1.00 91.00 302 LYS A CA 1
ATOM 2459 C C . LYS A 1 302 ? -5.111 4.874 14.085 1.00 91.00 302 LYS A C 1
ATOM 2461 O O . LYS A 1 302 ? -4.187 4.230 13.592 1.00 91.00 302 LYS A O 1
ATOM 2466 N N . PHE A 1 303 ? -6.183 5.240 13.381 1.00 88.38 303 PHE A N 1
ATOM 2467 C CA . PHE A 1 303 ? -6.325 4.997 11.943 1.00 88.38 303 PHE A CA 1
ATOM 2468 C C . PHE A 1 303 ? -5.836 6.161 11.073 1.00 88.38 303 PHE A C 1
ATOM 2470 O O . PHE A 1 303 ? -5.844 6.028 9.847 1.00 88.38 303 PHE A O 1
ATOM 2477 N N . TYR A 1 304 ? -5.387 7.269 11.670 1.00 82.25 304 TYR A N 1
ATOM 2478 C CA . TYR A 1 304 ? -4.746 8.345 10.922 1.00 82.25 304 TYR A CA 1
ATOM 2479 C C . TYR A 1 304 ? -3.379 7.905 10.413 1.00 82.25 304 TYR A C 1
ATOM 2481 O O . TYR A 1 304 ? -2.649 7.135 11.044 1.00 82.25 304 TYR A O 1
ATOM 2489 N N . ARG A 1 305 ? -3.020 8.415 9.237 1.00 78.75 305 ARG A N 1
ATOM 2490 C CA . ARG A 1 305 ? -1.686 8.229 8.673 1.00 78.75 305 ARG A CA 1
ATOM 2491 C C . ARG A 1 305 ? -0.804 9.411 9.075 1.00 78.75 305 ARG A C 1
ATOM 2493 O O . ARG A 1 305 ? -1.263 10.542 8.966 1.00 78.75 305 ARG A O 1
ATOM 2500 N N . PRO A 1 306 ? 0.474 9.187 9.446 1.00 78.19 306 PRO A N 1
ATOM 2501 C CA . PRO A 1 306 ? 1.407 10.277 9.760 1.00 78.19 306 PRO A CA 1
ATOM 2502 C C . PRO A 1 306 ? 1.590 11.300 8.629 1.00 78.19 306 PRO A C 1
ATOM 2504 O O . PRO A 1 306 ? 1.957 12.440 8.883 1.00 78.19 306 PRO A O 1
ATOM 2507 N N . ALA A 1 307 ? 1.354 10.883 7.385 1.00 76.94 307 ALA A N 1
ATOM 2508 C CA . ALA A 1 307 ? 1.243 11.754 6.226 1.00 76.94 307 ALA A CA 1
ATOM 2509 C C . ALA A 1 307 ? 0.008 11.316 5.436 1.00 76.94 307 ALA A C 1
ATOM 2511 O O . ALA A 1 307 ? -0.045 10.184 4.938 1.00 76.94 307 ALA A O 1
ATOM 2512 N N . GLU A 1 308 ? -0.994 12.186 5.376 1.00 72.62 308 GLU A N 1
ATOM 2513 C CA . GLU A 1 308 ? -2.246 11.916 4.683 1.00 72.62 308 GLU A CA 1
ATOM 2514 C C . GLU A 1 308 ? -2.201 12.455 3.254 1.00 72.62 308 GLU A C 1
ATOM 2516 O O . GLU A 1 308 ? -1.525 13.437 2.954 1.00 72.62 308 GLU A O 1
ATOM 2521 N N . VAL A 1 309 ? -2.930 11.793 2.362 1.00 80.12 309 VAL A N 1
ATOM 2522 C CA . VAL A 1 309 ? -3.225 12.345 1.042 1.00 80.12 309 VAL A CA 1
ATOM 2523 C C . VAL A 1 309 ? -4.656 12.853 1.095 1.00 80.12 309 VAL A C 1
ATOM 2525 O O . VAL A 1 309 ? -5.579 12.057 1.250 1.00 80.12 309 VAL A O 1
ATOM 2528 N N . GLU A 1 310 ? -4.870 14.159 1.000 1.00 77.81 310 GLU A N 1
ATOM 2529 C CA . GLU A 1 310 ? -6.208 14.736 1.191 1.00 77.81 310 GLU A CA 1
ATOM 2530 C C . GLU A 1 310 ? -7.131 14.457 0.002 1.00 77.81 310 GLU A C 1
ATOM 2532 O O . GLU A 1 310 ? -8.246 13.974 0.188 1.00 77.81 310 GLU A O 1
ATOM 2537 N N . LEU A 1 311 ? -6.640 14.659 -1.222 1.00 81.88 311 LEU A N 1
ATOM 2538 C CA . LEU A 1 311 ? -7.413 14.525 -2.454 1.00 81.88 311 LEU A CA 1
ATOM 2539 C C . LEU A 1 311 ? -6.686 13.637 -3.465 1.00 81.88 311 LEU A C 1
ATOM 2541 O O . LEU A 1 311 ? -5.518 13.855 -3.776 1.00 81.88 311 LEU A O 1
ATOM 2545 N N . LEU A 1 312 ? -7.410 12.661 -4.012 1.00 81.38 312 LEU A N 1
ATOM 2546 C CA . LEU A 1 312 ? -6.997 11.886 -5.180 1.00 81.38 312 LEU A CA 1
ATOM 2547 C C . LEU A 1 312 ? -8.121 11.891 -6.216 1.00 81.38 312 LEU A C 1
ATOM 2549 O O . LEU A 1 312 ? -9.205 11.375 -5.946 1.00 81.38 312 LEU A O 1
ATOM 2553 N N . ILE A 1 313 ? -7.839 12.448 -7.393 1.00 87.25 313 ILE A N 1
ATOM 2554 C CA . ILE A 1 313 ? -8.737 12.493 -8.551 1.00 87.25 313 ILE A CA 1
ATOM 2555 C C . ILE A 1 313 ? -7.924 12.270 -9.828 1.00 87.25 313 ILE A C 1
ATOM 2557 O O . ILE A 1 313 ? -6.811 12.785 -9.950 1.00 87.25 313 ILE A O 1
ATOM 2561 N N . GLY A 1 314 ? -8.443 11.462 -10.754 1.00 85.56 314 GLY A N 1
ATOM 2562 C CA . GLY A 1 314 ? -7.770 11.173 -12.018 1.00 85.56 314 GLY A CA 1
ATOM 2563 C C . GLY A 1 314 ? -8.564 11.674 -13.218 1.00 85.56 314 GLY A C 1
ATOM 2564 O O . GLY A 1 314 ? -9.786 11.605 -13.230 1.00 85.56 314 GLY A O 1
ATOM 2565 N N . ASN A 1 315 ? -7.858 12.132 -14.253 1.00 88.06 315 ASN A N 1
ATOM 2566 C CA . ASN A 1 315 ? -8.458 12.520 -15.527 1.00 88.06 315 ASN A CA 1
ATOM 2567 C C . ASN A 1 315 ? -8.250 11.406 -16.580 1.00 88.06 315 ASN A C 1
ATOM 2569 O O . ASN A 1 315 ? -7.119 11.232 -17.043 1.00 88.06 315 ASN A O 1
ATOM 2573 N N . PRO A 1 316 ? -9.303 10.663 -16.979 1.00 90.25 316 PRO A N 1
ATOM 2574 C CA . PRO A 1 316 ? -9.212 9.569 -17.940 1.00 90.25 316 PRO A CA 1
ATOM 2575 C C . PRO A 1 316 ? -9.360 10.010 -19.406 1.00 90.25 316 PRO A C 1
ATOM 2577 O O . PRO A 1 316 ? -9.495 9.147 -20.270 1.00 90.25 316 PRO A O 1
ATOM 2580 N N . GLN A 1 317 ? -9.331 11.314 -19.719 1.00 92.69 317 GLN A N 1
ATOM 2581 C CA . GLN A 1 317 ? -9.603 11.830 -21.069 1.00 92.69 317 GLN A CA 1
ATOM 2582 C C . GLN A 1 317 ? -8.774 11.124 -22.155 1.00 92.69 317 GLN A C 1
ATOM 2584 O O . GLN A 1 317 ? -9.323 10.644 -23.138 1.00 92.69 317 GLN A O 1
ATOM 2589 N N . LYS A 1 318 ? -7.469 10.934 -21.926 1.00 89.69 318 LYS A N 1
ATOM 2590 C CA . LYS A 1 318 ? -6.594 10.209 -22.863 1.00 89.69 318 LYS A CA 1
ATOM 2591 C C . LYS A 1 318 ? -7.010 8.746 -23.065 1.00 89.69 318 LYS A C 1
ATOM 2593 O O . LYS A 1 318 ? -6.922 8.235 -24.175 1.00 89.69 318 LYS A O 1
ATOM 2598 N N . ALA A 1 319 ? -7.434 8.058 -22.002 1.00 89.31 319 ALA A N 1
ATOM 2599 C CA . ALA A 1 319 ? -7.904 6.675 -22.100 1.00 89.31 319 ALA A CA 1
ATOM 2600 C C . ALA A 1 319 ? -9.213 6.594 -22.898 1.00 89.31 319 ALA A C 1
ATOM 2602 O O . ALA A 1 319 ? -9.387 5.676 -23.694 1.00 89.31 319 ALA A O 1
ATOM 2603 N N . LYS A 1 320 ? -10.089 7.591 -22.748 1.00 93.56 320 LYS A N 1
ATOM 2604 C CA . LYS A 1 320 ? -11.307 7.705 -23.547 1.00 93.56 320 LYS A CA 1
ATOM 2605 C C . LYS A 1 320 ? -10.998 7.941 -25.024 1.00 93.56 320 LYS A C 1
ATOM 2607 O O . LYS A 1 320 ? -11.478 7.193 -25.866 1.00 93.56 320 LYS A O 1
ATOM 2612 N N . ASP A 1 321 ? -10.161 8.929 -25.323 1.00 93.81 321 ASP A N 1
ATOM 2613 C CA . ASP A 1 321 ? -9.887 9.352 -26.700 1.00 93.81 321 ASP A CA 1
ATOM 2614 C C . ASP A 1 321 ? -9.108 8.302 -27.501 1.00 93.81 321 ASP A C 1
ATOM 2616 O O . ASP A 1 321 ? -9.356 8.121 -28.690 1.00 93.81 321 ASP A O 1
ATOM 2620 N N . VAL A 1 322 ? -8.161 7.608 -26.858 1.00 90.94 322 VAL A N 1
ATOM 2621 C CA . VAL A 1 322 ? -7.255 6.668 -27.539 1.00 90.94 322 VAL A CA 1
ATOM 2622 C C . VAL A 1 322 ? -7.724 5.219 -27.432 1.00 90.94 322 VAL A C 1
ATOM 2624 O O . VAL A 1 322 ? -7.583 4.469 -28.391 1.00 90.94 322 VAL A O 1
ATOM 2627 N 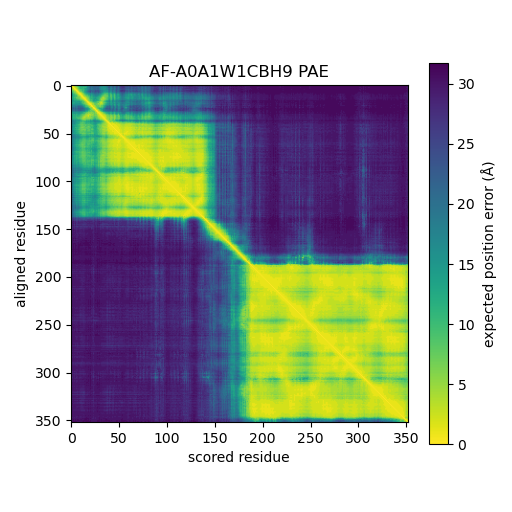N . LEU A 1 323 ? -8.253 4.801 -26.277 1.00 87.94 323 LEU A N 1
ATOM 2628 C CA . LEU A 1 323 ? -8.641 3.403 -26.036 1.00 87.94 323 LEU A CA 1
ATOM 2629 C C . LEU A 1 323 ? -10.153 3.175 -26.138 1.00 87.94 323 LEU A C 1
ATOM 2631 O O . LEU A 1 323 ? -10.591 2.029 -26.068 1.00 87.94 323 LEU A O 1
ATOM 2635 N N . GLY A 1 324 ? -10.960 4.239 -26.223 1.00 94.31 324 GLY A N 1
ATOM 2636 C CA . GLY A 1 324 ? -12.414 4.137 -26.073 1.00 94.31 324 GLY A CA 1
ATOM 2637 C C . GLY A 1 324 ? -12.841 3.680 -24.675 1.00 94.31 324 GLY A C 1
ATOM 2638 O O . GLY A 1 324 ? -13.954 3.190 -24.503 1.00 94.31 324 GLY A O 1
ATOM 2639 N N . TRP A 1 325 ? -11.956 3.780 -23.677 1.00 94.31 325 TRP A N 1
ATOM 2640 C CA . TRP A 1 325 ? -12.233 3.301 -22.327 1.00 94.31 325 TRP A CA 1
ATOM 2641 C C . TRP A 1 325 ? -12.964 4.358 -21.502 1.00 94.31 325 TRP A C 1
ATOM 2643 O O . TRP A 1 325 ? -12.512 5.499 -21.389 1.00 94.31 325 TRP A O 1
ATOM 2653 N N . GLU A 1 326 ? -14.047 3.948 -20.848 1.00 94.06 326 GLU A N 1
ATOM 2654 C CA . GLU A 1 326 ? -14.746 4.739 -19.841 1.00 94.06 326 GLU A CA 1
ATOM 2655 C C . GLU A 1 326 ? -15.254 3.842 -18.697 1.00 94.06 326 GLU A C 1
ATOM 2657 O O . GLU A 1 326 ? -15.565 2.667 -18.925 1.00 94.06 326 GLU A O 1
ATOM 2662 N N . PRO A 1 327 ? -15.311 4.358 -17.454 1.00 93.38 327 PRO A N 1
ATOM 2663 C CA . PRO A 1 327 ? -15.909 3.637 -16.333 1.00 93.38 327 PRO A CA 1
ATOM 2664 C C . PRO A 1 327 ? -17.403 3.412 -16.598 1.00 93.38 327 PRO A C 1
ATOM 2666 O O . PRO A 1 327 ? -18.115 4.331 -16.997 1.00 93.38 327 PRO A O 1
ATOM 2669 N N . LYS A 1 328 ? -17.886 2.195 -16.350 1.00 95.00 328 LYS A N 1
ATOM 2670 C CA . LYS A 1 328 ? -19.287 1.814 -16.588 1.00 95.00 328 LYS A CA 1
ATOM 2671 C C . LYS A 1 328 ? -20.076 1.747 -15.288 1.00 95.00 328 LYS A C 1
ATOM 2673 O O . LYS A 1 328 ? -21.261 2.054 -15.276 1.00 95.00 328 LYS A O 1
ATOM 2678 N N . CYS A 1 329 ? -19.428 1.328 -14.204 1.00 94.19 329 CYS A N 1
ATOM 2679 C CA . CYS A 1 329 ? -20.051 1.196 -12.896 1.00 94.19 329 CYS A CA 1
ATOM 2680 C C . CYS A 1 329 ? -19.943 2.501 -12.102 1.00 94.19 329 CYS A C 1
ATOM 2682 O O . CYS A 1 329 ? -18.847 3.028 -11.886 1.00 94.19 329 CYS A O 1
ATOM 2684 N N . THR A 1 330 ? -21.086 2.996 -11.635 1.00 95.50 330 THR A N 1
ATOM 2685 C CA . THR A 1 330 ? -21.161 4.149 -10.732 1.00 95.50 330 THR A CA 1
ATOM 2686 C C . THR A 1 330 ? -20.696 3.785 -9.319 1.00 95.50 330 THR A C 1
ATOM 2688 O O . THR A 1 330 ? -20.648 2.615 -8.926 1.00 95.50 330 THR A O 1
ATOM 2691 N N . LEU A 1 331 ? -20.361 4.797 -8.516 1.00 94.69 331 LEU A N 1
ATOM 2692 C CA . LEU A 1 331 ? -19.913 4.581 -7.140 1.00 94.69 331 LEU A CA 1
ATOM 2693 C C . LEU A 1 331 ? -21.029 4.017 -6.247 1.00 94.69 331 LEU A C 1
ATOM 2695 O O . LEU A 1 331 ? -20.768 3.173 -5.391 1.00 94.69 331 LEU A O 1
ATOM 2699 N N . GLU A 1 332 ? -22.268 4.447 -6.468 1.00 96.06 332 GLU A N 1
ATOM 2700 C CA . GLU A 1 332 ? -23.458 3.972 -5.769 1.00 96.06 332 GLU A CA 1
ATOM 2701 C C . GLU A 1 332 ? -23.696 2.486 -6.047 1.00 96.06 332 GLU A C 1
ATOM 2703 O O . GLU A 1 332 ? -23.873 1.701 -5.113 1.00 96.06 332 GLU A O 1
ATOM 2708 N N . GLU A 1 333 ? -23.636 2.079 -7.319 1.00 96.50 333 GLU A N 1
ATOM 2709 C CA . GLU A 1 333 ? -23.752 0.675 -7.725 1.00 96.50 333 GLU A CA 1
ATOM 2710 C C . GLU A 1 333 ? -22.630 -0.175 -7.129 1.00 96.50 333 GLU A C 1
ATOM 2712 O O . GLU A 1 333 ? -22.887 -1.260 -6.602 1.00 96.50 333 GLU A O 1
ATOM 2717 N N . LEU A 1 334 ? -21.391 0.325 -7.165 1.00 96.94 334 LEU A N 1
ATOM 2718 C CA . LEU A 1 334 ? -20.235 -0.337 -6.568 1.00 96.94 334 LEU A CA 1
ATOM 2719 C C . LEU A 1 334 ? -20.425 -0.543 -5.061 1.00 96.94 334 LEU A C 1
ATOM 2721 O O . LEU A 1 334 ? -20.208 -1.647 -4.556 1.00 96.94 334 LEU A O 1
ATOM 2725 N N . CYS A 1 335 ? -20.843 0.502 -4.346 1.00 97.31 335 CYS A N 1
ATOM 2726 C CA . CYS A 1 335 ? -21.074 0.453 -2.908 1.00 97.31 335 CYS A CA 1
ATOM 2727 C C . CYS A 1 335 ? -22.186 -0.548 -2.559 1.00 97.31 335 CYS A C 1
ATOM 2729 O O . CYS A 1 335 ? -21.966 -1.460 -1.757 1.00 97.31 335 CYS A O 1
ATOM 2731 N N . ALA A 1 336 ? -23.339 -0.456 -3.229 1.00 96.75 336 ALA A N 1
ATOM 2732 C CA . ALA A 1 336 ? -24.460 -1.371 -3.030 1.00 96.75 336 ALA A CA 1
ATOM 2733 C C . ALA A 1 336 ? -24.076 -2.831 -3.328 1.00 96.75 336 ALA A C 1
ATOM 2735 O O . ALA A 1 336 ? -24.413 -3.737 -2.563 1.00 96.75 336 ALA A O 1
ATOM 2736 N N . MET A 1 337 ? -23.317 -3.069 -4.403 1.00 97.38 337 MET A N 1
ATOM 2737 C CA . MET A 1 337 ? -22.816 -4.397 -4.763 1.00 97.38 337 MET A CA 1
ATOM 2738 C C . MET A 1 337 ? -21.898 -4.974 -3.678 1.00 97.38 337 MET A C 1
ATOM 2740 O O . MET A 1 337 ? -22.018 -6.150 -3.331 1.00 97.38 337 MET A O 1
ATOM 2744 N N . MET A 1 338 ? -20.991 -4.159 -3.134 1.00 97.56 338 MET A N 1
ATOM 2745 C CA . MET A 1 338 ? -20.080 -4.573 -2.067 1.00 97.56 338 MET A CA 1
ATOM 2746 C C . MET A 1 338 ? -20.831 -4.903 -0.771 1.00 97.56 338 MET A C 1
ATOM 2748 O O . MET A 1 338 ? -20.607 -5.972 -0.208 1.00 97.56 338 MET A O 1
ATOM 2752 N N . VAL A 1 339 ? -21.755 -4.039 -0.335 1.00 97.69 339 VAL A N 1
ATOM 2753 C CA . VAL A 1 339 ? -22.571 -4.263 0.874 1.00 97.69 339 VAL A CA 1
ATOM 2754 C C . VAL A 1 339 ? -23.423 -5.523 0.745 1.00 97.69 339 VAL A C 1
ATOM 2756 O O . VAL A 1 339 ? -23.426 -6.355 1.650 1.00 97.69 339 VAL A O 1
ATOM 2759 N N . LYS A 1 340 ? -24.105 -5.706 -0.392 1.00 96.88 340 LYS A N 1
ATOM 2760 C CA . LYS A 1 340 ? -24.942 -6.887 -0.650 1.00 96.88 340 LYS A CA 1
ATOM 2761 C C . LYS A 1 340 ? -24.148 -8.186 -0.531 1.00 96.88 340 LYS A C 1
ATOM 2763 O O . LYS A 1 340 ? -24.612 -9.157 0.064 1.00 96.88 340 LYS A O 1
ATOM 2768 N N . GLU A 1 341 ? -22.954 -8.214 -1.106 1.00 96.38 341 GLU A N 1
ATOM 2769 C CA . GLU A 1 341 ? -22.114 -9.405 -1.080 1.00 96.38 341 GLU A CA 1
ATOM 2770 C C . GLU A 1 341 ? -21.493 -9.645 0.307 1.00 96.38 341 GLU A C 1
ATOM 2772 O O . GLU A 1 341 ? -21.365 -10.795 0.728 1.00 96.38 341 GLU A O 1
ATOM 2777 N N . ASP A 1 342 ? -21.167 -8.588 1.056 1.00 96.50 342 ASP A N 1
ATOM 2778 C CA . ASP A 1 342 ? -20.711 -8.707 2.444 1.00 96.50 342 ASP A CA 1
ATOM 2779 C C . ASP A 1 342 ? -21.825 -9.155 3.404 1.00 96.50 342 ASP A C 1
ATOM 2781 O O . ASP A 1 342 ? -21.547 -9.942 4.312 1.00 96.50 342 ASP A O 1
ATOM 2785 N N . LEU A 1 343 ? -23.081 -8.746 3.187 1.00 96.00 343 LEU A N 1
ATOM 2786 C CA . LEU A 1 343 ? -24.248 -9.288 3.899 1.00 96.00 343 LEU A CA 1
ATOM 2787 C C . LEU A 1 343 ? -24.350 -10.796 3.693 1.00 96.00 343 LEU A C 1
ATOM 2789 O O . LEU A 1 343 ? -24.291 -11.551 4.662 1.00 96.00 343 LEU A O 1
ATOM 2793 N N . ARG A 1 344 ? -24.376 -11.233 2.428 1.00 95.38 344 ARG A N 1
ATOM 2794 C CA . ARG A 1 344 ? -24.439 -12.655 2.068 1.00 95.38 344 ARG A CA 1
ATOM 2795 C C . ARG A 1 344 ? -23.324 -13.460 2.740 1.00 95.38 344 ARG A C 1
ATOM 2797 O O . ARG A 1 344 ? -23.568 -14.542 3.264 1.00 95.38 344 ARG A O 1
ATOM 2804 N N . ARG A 1 345 ? -22.091 -12.941 2.743 1.00 94.69 345 ARG A N 1
ATOM 2805 C CA . ARG A 1 345 ? -20.916 -13.581 3.370 1.00 94.69 345 ARG A CA 1
ATOM 2806 C C . ARG A 1 345 ? -21.038 -13.692 4.881 1.00 94.69 345 ARG A C 1
ATOM 2808 O O . ARG A 1 345 ? -20.739 -14.742 5.452 1.00 94.69 345 ARG A O 1
ATOM 2815 N N . ASN A 1 346 ? -21.489 -12.620 5.525 1.00 93.88 346 ASN A N 1
ATOM 2816 C CA . ASN A 1 346 ? -21.681 -12.611 6.965 1.00 93.88 346 ASN A CA 1
ATOM 2817 C C . ASN A 1 346 ? -22.871 -13.487 7.390 1.00 93.88 346 ASN A C 1
ATOM 2819 O O . ASN A 1 346 ? -22.820 -14.033 8.489 1.00 93.88 346 ASN A O 1
ATOM 2823 N N . GLU A 1 347 ? -23.892 -13.685 6.556 1.00 93.19 347 GLU A N 1
ATOM 2824 C CA . GLU A 1 347 ? -24.995 -14.627 6.809 1.00 93.19 347 GLU A CA 1
ATOM 2825 C C . GLU A 1 347 ? -24.529 -16.086 6.766 1.00 93.19 347 GLU A C 1
ATOM 2827 O O . GLU A 1 347 ? -24.777 -16.836 7.708 1.00 93.19 347 GLU A O 1
ATOM 2832 N N . ILE A 1 348 ? -23.794 -16.478 5.720 1.00 92.12 348 ILE A N 1
ATOM 2833 C CA . ILE A 1 348 ? -23.333 -17.867 5.536 1.00 92.12 348 ILE A CA 1
ATOM 2834 C C . ILE A 1 348 ? -22.104 -18.235 6.384 1.00 92.12 348 ILE A C 1
ATOM 2836 O O . ILE A 1 348 ? -21.696 -19.393 6.402 1.00 92.12 348 ILE A O 1
ATOM 2840 N N . GLY A 1 349 ? -21.476 -17.261 7.053 1.00 82.62 349 GLY A N 1
ATOM 2841 C CA . GLY A 1 349 ? -20.282 -17.481 7.878 1.00 82.62 349 GLY A CA 1
ATOM 2842 C C . GLY A 1 349 ? -18.991 -17.726 7.086 1.00 82.62 349 GLY A C 1
ATOM 2843 O O . GLY A 1 349 ? -18.015 -18.216 7.648 1.00 82.62 349 GLY A O 1
ATOM 2844 N N . PHE A 1 350 ? -18.961 -17.377 5.798 1.00 72.38 350 PHE A N 1
ATOM 2845 C CA . PHE A 1 350 ? -17.791 -17.530 4.935 1.00 72.38 350 PHE A CA 1
ATOM 2846 C C . PHE A 1 350 ? -17.204 -16.160 4.595 1.00 72.38 350 PHE A C 1
ATOM 2848 O O . PHE A 1 350 ? -17.848 -15.345 3.936 1.00 72.38 350 PHE A O 1
ATOM 2855 N N . SER A 1 351 ? -15.958 -15.921 5.006 1.00 61.53 351 SER A N 1
ATOM 2856 C CA . SER A 1 351 ? -15.171 -14.768 4.561 1.00 61.53 351 SER A CA 1
ATOM 2857 C C . SER A 1 351 ? -14.109 -15.247 3.584 1.00 61.53 351 SER A C 1
ATOM 2859 O O . SER A 1 351 ? -13.359 -16.165 3.909 1.00 61.53 351 SER A O 1
ATOM 2861 N N . PHE A 1 352 ? -14.028 -14.589 2.428 1.00 55.59 352 PHE A N 1
ATOM 2862 C CA . PHE A 1 352 ? -12.810 -14.593 1.618 1.00 55.59 352 PHE A CA 1
ATOM 2863 C C . PHE A 1 352 ? -11.689 -13.843 2.350 1.00 55.59 352 PHE A C 1
ATOM 2865 O O . PHE A 1 352 ? -12.020 -12.895 3.116 1.00 55.59 352 PHE A O 1
#

Organism: NCBI:txid652676

pLDDT: mean 79.07, std 19.67, range [30.88, 98.06]

Mean predicted aligned error: 18.85 Å

Solvent-accessible surface area (backbone atoms only — not comparable to full-atom values): 21116 Å² total; per-residue (Å²): 136,83,85,76,86,77,60,78,88,77,73,68,54,71,45,60,92,43,71,42,70,46,96,53,92,85,46,91,52,76,36,82,38,79,45,66,82,74,42,68,66,57,52,54,51,48,48,59,43,36,27,41,92,84,80,65,33,44,33,60,30,69,72,50,78,72,43,55,59,67,58,27,47,52,54,49,50,56,49,39,71,74,60,31,43,85,80,73,94,64,91,56,93,68,40,29,37,66,41,66,25,68,55,29,52,53,39,52,55,53,47,43,57,73,74,41,92,56,50,80,47,75,49,76,49,78,56,96,94,40,55,35,38,42,36,38,40,42,66,93,68,82,76,83,80,64,72,94,71,69,74,62,70,93,78,58,89,79,86,82,92,73,98,67,92,72,77,91,76,85,87,52,83,54,98,74,84,52,86,48,58,51,78,74,77,62,83,54,49,42,54,76,81,49,60,61,90,40,70,71,39,39,48,22,45,45,47,27,29,36,76,70,70,74,41,75,62,45,78,40,34,71,47,75,36,27,39,30,61,33,42,41,68,52,51,52,51,44,57,53,40,52,75,68,45,97,61,66,52,73,38,40,66,41,60,62,47,66,46,31,45,50,54,52,50,53,54,43,35,47,66,72,79,42,56,73,43,78,45,75,58,79,70,68,22,33,28,23,30,68,91,73,69,47,59,42,35,35,36,36,76,87,58,49,60,100,74,75,74,59,73,43,76,40,73,25,63,66,26,33,75,74,58,70,43,72,72,79,66,51,59,67,59,50,40,42,52,26,28,55,51,30,33,54,26,65,72,74,71,53,79,134

Foldseek 3Di:
DDPPPDDCPVVWDWDFPDWDAPPPPPPPDTDTDIDRPPDPPVVVVVQPQQADPPPRAGAHGPCLLPDDLVSLVVVLVVVCVPFFDCDDPAPDRGFWGKDLGPRHVVSSVSSCVSHDPWDKDWDWDDDPNTIMIIIGTHDPDPDPPDPVPDDDVVVPPDDDDDPDPDDDDDDPPDVPPDAAADADDDDQEDALPDDCPDLLLVLLLLLLCVLVVNHQAREAADQQAKDFYAHPVLVVVLVVLCVVFPHHDYFHDTQQDIDTSNVLNQLSNVLSVFHWDWDDDHQQIFIAGPVPRGTHYGYDNVNDDPDDDRYDGDDGVVSCVGRVGHGDDDSSNRSSNNNVVSNVCVVVVHDD

Sequence (352 aa):
MIEVELDSQFGWKYRVNSYGSGGFETSTKDIWQLDIKNDTNFGLWLHKNIYTKHSKNKRIPDFILNATKEVKKSFFDGYYFADGRKKGHEIYKYKGFTTNSATLCLGLNYIFKDFSQQTIKTKAEYKNGKRYYYTQFGTDTKTNKGNHLKKKLNEVIKITETDNEDGWFFDIQTESKTFATGPNLFKIHNSPLRGREFVTRKITDSVAKIKLGKLDCIELGNMDAKRDWGFAKDYVEGMYLMLQADKADTFVLATNRTETVRDFVTMAFKAVDIELEFQGEAEDEIAINKATGKIMVKVNPKFYRPAEVELLIGNPQKAKDVLGWEPKCTLEELCAMMVKEDLRRNEIGFSF